Protein AF-0000000075962765 (afdb_homodimer)

Solvent-accessible surface area (backbone atoms only — not comparable to full-atom values): 19422 Å² total; per-residue (Å²): 134,84,79,74,75,75,75,78,79,75,78,77,73,75,70,76,76,82,72,76,72,74,80,73,53,60,46,73,39,35,39,35,38,26,39,39,36,28,55,76,64,77,33,26,33,38,38,38,38,38,37,36,32,38,31,35,68,80,53,72,86,41,41,61,51,29,30,63,41,62,88,51,50,43,71,41,69,91,60,50,42,43,30,46,44,50,85,77,62,63,59,84,67,68,48,46,44,74,65,66,66,75,73,52,93,51,57,64,60,50,74,68,50,74,50,74,42,78,93,78,26,36,36,32,45,30,42,33,92,78,40,59,57,53,55,37,33,35,36,38,35,44,29,34,40,36,42,64,56,73,84,51,49,61,51,66,73,54,32,57,46,81,67,70,67,74,70,73,126,137,83,77,76,76,76,76,79,78,79,77,79,75,75,70,76,75,82,72,76,73,74,80,73,52,58,46,71,40,35,39,36,38,27,38,41,36,28,56,77,66,78,33,27,34,39,36,38,36,38,38,34,32,39,32,36,69,81,52,70,86,41,42,61,50,29,29,64,40,64,88,52,49,44,71,42,69,91,60,50,42,44,29,46,43,51,86,80,63,66,61,82,65,66,49,45,45,73,64,66,66,74,73,51,94,52,57,64,61,52,75,70,48,74,50,74,41,78,91,78,27,36,34,33,45,31,42,34,93,79,39,59,57,52,56,37,32,34,36,38,34,44,30,31,39,35,44,64,56,74,83,51,49,60,51,65,74,54,33,56,46,80,67,68,69,73,72,70,126

pLDDT: mean 77.85, std 24.16, range [20.53, 98.06]

Organism: Ladona fulva (NCBI:txid123851)

Secondary structure (DSSP, 8-state):
------------------------SEEEEEEEEEEEEETTTTTEEEEEEEEEEEE-TT--S--EEEEE--TTEEE-GGG-EEEEE-TTT-------S---TTSS-PPBPPEEEEEEETTTTEEEEEE-TT-SPTT-EEEEEEEEEEE--HHHHHHHHT-EE--------/------------------------SEEEEEEEEEEEEETTTTTEEEEEEEEEEEE-TT--S--EEEEE--TTEEE-GGG-EEEEE-TTT-------S---TTSS-PPBPPEEEEEEETTTTEEEEEE-TT-SPTT-EEEEEEEEEEE--HHHHHHHHT-EE--------

Nearest PDB structures (foldseek):
  6t6r-assembly1_A  TM=8.559E-01  e=9.235E-07  Homo sapiens
  5lg6-assembly2_B  TM=8.325E-01  e=1.290E-06  Sus scrofa
  6u7g-assembly2_B  TM=7.961E-01  e=2.130E-06  Homo sapiens
  4f5c-assembly1_A  TM=8.099E-01  e=2.517E-06  Sus scrofa
  7u0l-assembly1_A  TM=7.999E-01  e=3.516E-06  Canis lupus familiaris

InterPro domains:
  IPR042097 Aminopeptidase N-like , N-terminal domain superfamliy [G3DSA:2.60.40.1730] (15-169)
  IPR042097 Aminopeptidase N-like , N-terminal domain superfamliy [SSF63737] (16-163)
  IPR045357 Aminopeptidase N-like , N-terminal domain [PF17900] (28-168)
  IPR050344 Peptidase M1 family aminopeptidases [PTHR11533] (16-163)

Structure (mmCIF, N/CA/C/O backbone):
data_AF-0000000075962765-model_v1
#
loop_
_entity.id
_entity.type
_entity.pdbx_description
1 polymer 'Aminopeptidase N-like N-terminal domain-containing protein'
#
loop_
_atom_site.group_PDB
_atom_site.id
_atom_site.type_symbol
_atom_site.label_atom_id
_atom_site.label_alt_id
_atom_site.label_comp_id
_atom_site.label_asym_id
_atom_site.label_entity_id
_atom_site.label_seq_id
_atom_site.pdbx_PDB_ins_code
_atom_site.Cartn_x
_atom_site.Cartn_y
_atom_site.Cartn_z
_atom_site.occupancy
_atom_site.B_iso_or_equiv
_atom_site.auth_seq_id
_atom_site.auth_comp_id
_atom_site.auth_asym_id
_atom_site.auth_atom_id
_atom_site.pdbx_PDB_model_num
ATOM 1 N N . ASP A 1 1 ? -7.836 49.562 -57.094 1 21.8 1 ASP A N 1
ATOM 2 C CA . ASP A 1 1 ? -8.633 49.375 -55.875 1 21.8 1 ASP A CA 1
ATOM 3 C C . ASP A 1 1 ? -7.883 48.531 -54.875 1 21.8 1 ASP A C 1
ATOM 5 O O . ASP A 1 1 ? -7.492 47.375 -55.156 1 21.8 1 ASP A O 1
ATOM 9 N N . ALA A 1 2 ? -7.066 49.188 -53.938 1 20.53 2 ALA A N 1
ATOM 10 C CA . ALA A 1 2 ? -6.008 48.875 -53 1 20.53 2 ALA A CA 1
ATOM 11 C C . ALA A 1 2 ? -6.539 48 -51.844 1 20.53 2 ALA A C 1
ATOM 13 O O . ALA A 1 2 ? -7.383 48.438 -51.062 1 20.53 2 ALA A O 1
ATOM 14 N N . ALA A 1 3 ? -6.809 46.656 -52.188 1 24.61 3 ALA A N 1
ATOM 15 C CA . ALA A 1 3 ? -7.293 45.688 -51.25 1 24.61 3 ALA A CA 1
ATOM 16 C C . ALA A 1 3 ? -6.457 45.688 -49.969 1 24.61 3 ALA A C 1
ATOM 18 O O . ALA A 1 3 ? -5.273 45.312 -50 1 24.61 3 ALA A O 1
ATOM 19 N N . ALA A 1 4 ? -6.68 46.688 -49.094 1 24.88 4 ALA A N 1
ATOM 20 C CA . ALA A 1 4 ? -6.023 46.906 -47.812 1 24.88 4 ALA A CA 1
ATOM 21 C C . ALA A 1 4 ? -6.066 45.625 -46.938 1 24.88 4 ALA A C 1
ATOM 23 O O . ALA A 1 4 ? -7.137 45.094 -46.688 1 24.88 4 ALA A O 1
ATOM 24 N N . SER A 1 5 ? -5.074 44.75 -47.062 1 23.62 5 SER A N 1
ATOM 25 C CA . SER A 1 5 ? -4.789 43.562 -46.281 1 23.62 5 SER A CA 1
ATOM 26 C C . SER A 1 5 ? -4.801 43.875 -44.781 1 23.62 5 SER A C 1
ATOM 28 O O . SER A 1 5 ? -3.947 44.594 -44.281 1 23.62 5 SER A O 1
ATOM 30 N N . ALA A 1 6 ? -5.977 44.094 -44.219 1 27.11 6 ALA A N 1
ATOM 31 C CA . ALA A 1 6 ? -6.055 44.344 -42.781 1 27.11 6 ALA A CA 1
ATOM 32 C C . ALA A 1 6 ? -5.309 43.281 -42 1 27.11 6 ALA A C 1
ATOM 34 O O . ALA A 1 6 ? -5.555 42.094 -42.188 1 27.11 6 ALA A O 1
ATOM 35 N N . ASP A 1 7 ? -4.059 43.531 -41.625 1 24.64 7 ASP A N 1
ATOM 36 C CA . ASP A 1 7 ? -3.18 42.812 -40.719 1 24.64 7 ASP A CA 1
ATOM 37 C C . ASP A 1 7 ? -3.883 42.5 -39.406 1 24.64 7 ASP A C 1
ATOM 39 O O . ASP A 1 7 ? -4.336 43.438 -38.719 1 24.64 7 ASP A O 1
ATOM 43 N N . TYR A 1 8 ? -4.777 41.5 -39.312 1 24.16 8 TYR A N 1
ATOM 44 C CA . TYR A 1 8 ? -5.363 41.031 -38.031 1 24.16 8 TYR A CA 1
ATOM 45 C C . TYR A 1 8 ? -4.305 40.938 -36.969 1 24.16 8 TYR A C 1
ATOM 47 O O . TYR A 1 8 ? -3.324 40.188 -37.125 1 24.16 8 TYR A O 1
ATOM 55 N N . ASP A 1 9 ? -3.943 42.031 -36.281 1 26.14 9 ASP A N 1
ATOM 56 C CA . ASP A 1 9 ? -3.15 42.062 -35.062 1 26.14 9 ASP A CA 1
ATOM 57 C C . ASP A 1 9 ? -3.672 41.031 -34.031 1 26.14 9 ASP A C 1
ATOM 59 O O . ASP A 1 9 ? -4.809 41.125 -33.562 1 26.14 9 ASP A O 1
ATOM 63 N N . GLY A 1 10 ? -3.484 39.719 -34.25 1 27.39 10 GLY A N 1
ATOM 64 C CA . GLY A 1 10 ? -3.775 38.625 -33.344 1 27.39 10 GLY A CA 1
ATOM 65 C C . GLY A 1 10 ? -3.432 38.938 -31.906 1 27.39 10 GLY A C 1
ATOM 66 O O . GLY A 1 10 ? -2.271 39.188 -31.578 1 27.39 10 GLY A O 1
ATOM 67 N N . SER A 1 11 ? -4.301 39.531 -31.094 1 26.89 11 SER A N 1
ATOM 68 C CA . SER A 1 11 ? -4.281 39.812 -29.656 1 26.89 11 SER A CA 1
ATOM 69 C C . SER A 1 11 ? -3.748 38.625 -28.8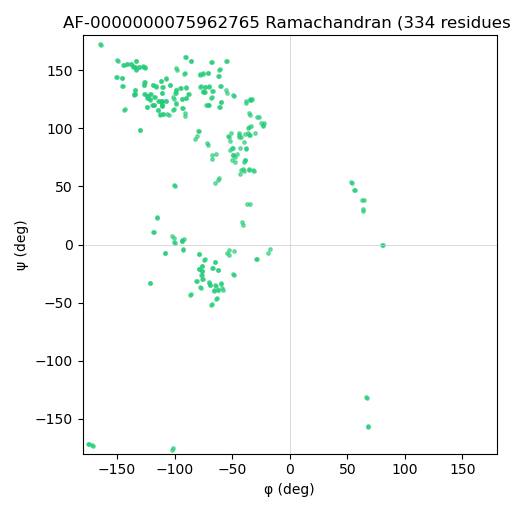75 1 26.89 11 SER A C 1
ATOM 71 O O . SER A 1 11 ? -4.25 37.5 -29.016 1 26.89 11 SER A O 1
ATOM 73 N N . SER A 1 12 ? -2.451 38.531 -28.578 1 31.14 12 SER A N 1
ATOM 74 C CA . SER A 1 12 ? -1.713 37.656 -27.656 1 31.14 12 SER A CA 1
ATOM 75 C C . SER A 1 12 ? -2.43 37.531 -26.328 1 31.14 12 SER A C 1
ATOM 77 O O . SER A 1 12 ? -2.48 38.5 -25.547 1 31.14 12 SER A O 1
ATOM 79 N N . GLY A 1 13 ? -3.617 37.062 -26.172 1 33.12 13 GLY A N 1
ATOM 80 C CA . GLY A 1 13 ? -4.273 36.812 -24.891 1 33.12 13 GLY A CA 1
ATOM 81 C C . GLY A 1 13 ? -3.332 36.312 -23.828 1 33.12 13 GLY A C 1
ATOM 82 O O . GLY A 1 13 ? -2.602 35.344 -24.062 1 33.12 13 GLY A O 1
ATOM 83 N N . ALA A 1 14 ? -2.797 37.188 -22.953 1 32.91 14 ALA A N 1
ATOM 84 C CA . ALA A 1 14 ? -2.021 36.938 -21.75 1 32.91 14 ALA A CA 1
ATOM 85 C C . ALA A 1 14 ? -2.508 35.688 -21.016 1 32.91 14 ALA A C 1
ATOM 87 O O . ALA A 1 14 ? -3.715 35.5 -20.875 1 32.91 14 ALA A O 1
ATOM 88 N N . SER A 1 15 ? -1.853 34.594 -21.172 1 37 15 SER A N 1
ATOM 89 C CA . SER A 1 15 ? -2.023 33.375 -20.391 1 37 15 SER A CA 1
ATOM 90 C C . SER A 1 15 ? -2.348 33.719 -18.938 1 37 15 SER A C 1
ATOM 92 O O . SER A 1 15 ? -1.82 34.656 -18.375 1 37 15 SER A O 1
ATOM 94 N N . PRO A 1 16 ? -3.51 33.469 -18.312 1 39.84 16 PRO A N 1
ATOM 95 C CA . PRO A 1 16 ? -3.787 33.812 -16.922 1 39.84 16 PRO A CA 1
ATOM 96 C C . PRO A 1 16 ? -2.547 33.688 -16.031 1 39.84 16 PRO A C 1
ATOM 98 O O . PRO A 1 16 ? -1.63 32.938 -16.328 1 39.84 16 PRO A O 1
ATOM 101 N N . PRO A 1 17 ? -2.098 34.719 -15.266 1 36.5 17 PRO A N 1
ATOM 102 C CA . PRO A 1 17 ? -0.932 34.688 -14.383 1 36.5 17 PRO A CA 1
ATOM 103 C C . PRO A 1 17 ? -0.785 33.344 -13.672 1 36.5 17 PRO A C 1
ATOM 105 O O . PRO A 1 17 ? -1.774 32.625 -13.477 1 36.5 17 PRO A O 1
ATOM 108 N N . ALA A 1 18 ? 0.257 32.531 -13.727 1 40.06 18 ALA A N 1
ATOM 109 C CA . ALA A 1 18 ? 0.668 31.375 -12.945 1 40.06 18 ALA A CA 1
ATOM 110 C C . ALA A 1 18 ? 0.194 31.484 -11.5 1 40.06 18 ALA A C 1
ATOM 112 O O . ALA A 1 18 ? 0.626 32.375 -10.766 1 40.06 18 ALA A O 1
ATOM 113 N N . GLY A 1 19 ? -1.062 31.516 -11.125 1 40.53 19 GLY A N 1
ATOM 114 C CA . GLY A 1 19 ? -1.623 31.609 -9.789 1 40.53 19 GLY A CA 1
ATOM 115 C C . GLY A 1 19 ? -0.67 31.125 -8.711 1 40.53 19 GLY A C 1
ATOM 116 O O . GLY A 1 19 ? 0.044 30.141 -8.906 1 40.53 19 GLY A O 1
ATOM 117 N N . ARG A 1 20 ? 0.001 31.953 -7.945 1 41.72 20 ARG A N 1
ATOM 118 C CA . ARG A 1 20 ? 0.905 31.734 -6.816 1 41.72 20 ARG A CA 1
ATOM 119 C C . ARG A 1 20 ? 0.398 30.625 -5.914 1 41.72 20 ARG A C 1
ATOM 121 O O . ARG A 1 20 ? -0.689 30.719 -5.344 1 41.72 20 ARG A O 1
ATOM 128 N N . ARG A 1 21 ? 0.387 29.438 -6.191 1 49.28 21 ARG A N 1
ATOM 129 C CA . ARG A 1 21 ? 0.088 28.391 -5.223 1 49.28 21 ARG A CA 1
ATOM 130 C C . ARG A 1 21 ? 0.621 28.75 -3.84 1 49.28 21 ARG A C 1
ATOM 132 O O . ARG A 1 21 ? 1.75 29.219 -3.711 1 49.28 21 ARG A O 1
ATOM 139 N N . LEU A 1 22 ? -0.198 29.359 -2.947 1 52.34 22 LEU A N 1
ATOM 140 C CA . LEU A 1 22 ? 0.173 29.594 -1.556 1 52.34 22 LEU A CA 1
ATOM 141 C C . LEU A 1 22 ? 1.063 28.469 -1.034 1 52.34 22 LEU A C 1
ATOM 143 O O . LEU A 1 22 ? 0.863 27.312 -1.376 1 52.34 22 LEU A O 1
ATOM 147 N N . PRO A 1 23 ? 2.227 28.828 -0.538 1 61.41 23 PRO A N 1
ATOM 148 C CA . PRO A 1 23 ? 3.125 27.797 0.009 1 61.41 23 PRO A CA 1
ATOM 149 C C . PRO A 1 23 ? 2.428 26.859 0.99 1 61.41 23 PRO A C 1
ATOM 151 O O . PRO A 1 23 ? 1.569 27.297 1.763 1 61.41 23 PRO A O 1
ATOM 154 N N . GLN A 1 24 ? 2.49 25.656 0.877 1 80.62 24 GLN A N 1
ATOM 155 C CA . GLN A 1 24 ? 1.978 24.641 1.794 1 80.62 24 GLN A CA 1
ATOM 156 C C . GLN A 1 24 ? 2.646 24.75 3.162 1 80.62 24 GLN A C 1
ATOM 158 O O . GLN A 1 24 ? 3.869 24.891 3.252 1 80.62 24 GLN A O 1
ATOM 163 N N . TRP A 1 25 ? 1.901 25.016 4.246 1 90.75 25 TRP A N 1
ATOM 164 C CA . TRP A 1 25 ? 2.455 25.172 5.59 1 90.75 25 TRP A CA 1
ATOM 165 C C . TRP A 1 25 ? 2.816 23.812 6.184 1 90.75 25 TRP A C 1
ATOM 167 O O . TRP A 1 25 ? 3.533 23.75 7.184 1 90.75 25 TRP A O 1
ATOM 177 N N . ILE A 1 26 ? 2.277 22.781 5.656 1 93.75 26 ILE A N 1
ATOM 178 C CA . ILE A 1 26 ? 2.584 21.422 6.07 1 93.75 26 ILE A CA 1
ATOM 179 C C . ILE A 1 26 ? 3.129 20.625 4.883 1 93.75 26 ILE A C 1
ATOM 181 O O . ILE A 1 26 ? 2.562 20.672 3.787 1 93.75 26 ILE A O 1
ATOM 185 N N . THR A 1 27 ? 4.281 19.953 5.078 1 91.88 27 THR A N 1
ATOM 186 C CA . THR A 1 27 ? 4.965 19.266 3.986 1 91.88 27 THR A CA 1
ATOM 187 C C . THR A 1 27 ? 5.176 17.797 4.32 1 91.88 27 THR A C 1
ATOM 189 O O . THR A 1 27 ? 5.879 17.453 5.277 1 91.88 27 THR A O 1
ATOM 192 N N . PRO A 1 28 ? 4.609 16.906 3.547 1 93.5 28 PRO A N 1
ATOM 193 C CA . PRO A 1 28 ? 4.891 15.484 3.75 1 93.5 28 PRO A CA 1
ATOM 194 C C . PRO A 1 28 ? 6.266 15.07 3.229 1 93.5 28 PRO A C 1
ATOM 196 O O . PRO A 1 28 ? 6.719 15.586 2.205 1 93.5 28 PRO A O 1
ATOM 199 N N . HIS A 1 29 ? 6.895 14.102 3.906 1 92 29 HIS A N 1
ATOM 200 C CA . HIS A 1 29 ? 8.219 13.617 3.523 1 92 29 HIS A CA 1
ATOM 201 C C . HIS A 1 29 ? 8.195 12.125 3.221 1 92 29 HIS A C 1
ATOM 203 O O . HIS A 1 29 ? 8.984 11.641 2.402 1 92 29 HIS A O 1
ATOM 209 N N . ARG A 1 30 ? 7.355 11.484 3.932 1 91.81 30 ARG A N 1
ATOM 210 C CA . ARG A 1 30 ? 7.359 10.023 3.865 1 91.81 30 ARG A CA 1
ATOM 211 C C . ARG A 1 30 ? 5.969 9.461 4.137 1 91.81 30 ARG A C 1
ATOM 213 O O . ARG A 1 30 ? 5.25 9.961 5.008 1 91.81 30 ARG A O 1
ATOM 220 N N . TYR A 1 31 ? 5.66 8.398 3.453 1 93 31 TYR A N 1
ATOM 221 C CA . TYR A 1 31 ? 4.438 7.637 3.658 1 93 31 TYR A CA 1
ATOM 222 C C . TYR A 1 31 ? 4.746 6.164 3.904 1 93 31 TYR A C 1
ATOM 224 O O . TYR A 1 31 ? 5.5 5.547 3.146 1 93 31 TYR A O 1
ATOM 232 N N . ARG A 1 32 ? 4.195 5.656 4.914 1 91.12 32 ARG A N 1
ATOM 233 C CA . ARG A 1 32 ? 4.164 4.211 5.133 1 91.12 32 ARG A CA 1
ATOM 234 C C . ARG A 1 32 ? 2.738 3.676 5.059 1 91.12 32 ARG A C 1
ATOM 236 O O . ARG A 1 32 ? 1.857 4.145 5.781 1 91.12 32 ARG A O 1
ATOM 243 N N . VAL A 1 33 ? 2.562 2.748 4.191 1 92.94 33 VAL A N 1
ATOM 244 C CA . VAL A 1 33 ? 1.215 2.223 4 1 92.94 33 VAL A CA 1
ATOM 245 C C . VAL A 1 33 ? 1.215 0.711 4.223 1 92.94 33 VAL A C 1
ATOM 247 O O . VAL A 1 33 ? 2.035 -0.007 3.645 1 92.94 33 VAL A O 1
ATOM 250 N N . CYS A 1 34 ? 0.371 0.336 5.059 1 91.31 34 CYS A N 1
ATOM 251 C CA . CYS A 1 34 ? 0.058 -1.075 5.25 1 91.31 34 CYS A CA 1
ATOM 252 C C . CYS A 1 34 ? -1.359 -1.388 4.785 1 91.31 34 CYS A C 1
ATOM 254 O O . CYS A 1 34 ? -2.324 -0.821 5.301 1 91.31 34 CYS A O 1
ATOM 256 N N . LEU A 1 35 ? -1.44 -2.303 3.893 1 92.94 35 LEU A N 1
ATOM 257 C CA . LEU A 1 35 ? -2.73 -2.566 3.266 1 92.94 35 LEU A CA 1
ATOM 258 C C . LEU A 1 35 ? -3 -4.066 3.184 1 92.94 35 LEU A C 1
ATOM 260 O O . LEU A 1 35 ? -2.119 -4.836 2.797 1 92.94 35 LEU A O 1
ATOM 264 N N . LEU A 1 36 ? -4.141 -4.434 3.635 1 92.25 36 LEU A N 1
ATOM 265 C CA . LEU A 1 36 ? -4.641 -5.797 3.471 1 92.25 36 LEU A CA 1
ATOM 266 C C . LEU A 1 36 ? -5.871 -5.82 2.572 1 92.25 36 LEU A C 1
ATOM 268 O O . LEU A 1 36 ? -6.898 -5.219 2.904 1 92.25 36 LEU A O 1
ATOM 272 N N . THR A 1 37 ? -5.738 -6.465 1.429 1 93.62 37 THR A N 1
ATOM 273 C CA . THR A 1 37 ? -6.816 -6.531 0.448 1 93.62 37 THR A CA 1
ATOM 274 C C . THR A 1 37 ? -7.379 -7.949 0.364 1 93.62 37 THR A C 1
ATOM 276 O O . THR A 1 37 ? -6.625 -8.922 0.263 1 93.62 37 THR A O 1
ATOM 279 N N . TYR A 1 38 ? -8.68 -8.008 0.341 1 92.56 38 TYR A N 1
ATOM 280 C CA . TYR A 1 38 ? -9.383 -9.281 0.234 1 92.56 38 TYR A CA 1
ATOM 281 C C . TYR A 1 38 ? -10.102 -9.398 -1.102 1 92.56 38 TYR A C 1
ATOM 283 O O . TYR A 1 38 ? -11.117 -8.734 -1.325 1 92.56 38 TYR A O 1
ATOM 291 N N . ILE A 1 39 ? -9.547 -10.305 -1.847 1 91.88 39 ILE A N 1
ATOM 292 C CA . ILE A 1 39 ? -10.172 -10.5 -3.152 1 91.88 39 ILE A CA 1
ATOM 293 C C . ILE A 1 39 ? -11.461 -11.305 -2.994 1 91.88 39 ILE A C 1
ATOM 295 O O . ILE A 1 39 ? -12.469 -11 -3.629 1 91.88 39 ILE A O 1
ATOM 299 N N . GLU A 1 40 ? -11.461 -12.227 -2.145 1 85.06 40 GLU A N 1
ATOM 300 C CA . GLU A 1 40 ? -12.578 -13.141 -1.965 1 85.06 40 GLU A CA 1
ATOM 301 C C . GLU A 1 40 ? -13.695 -12.492 -1.157 1 85.06 40 GLU A C 1
ATOM 303 O O . GLU A 1 40 ? -14.836 -12.977 -1.158 1 85.06 40 GLU A O 1
ATOM 308 N N . LYS A 1 41 ? -13.414 -11.477 -0.403 1 87.62 41 LYS A N 1
ATOM 309 C CA . LYS A 1 41 ? -14.414 -10.781 0.406 1 87.62 41 LYS A CA 1
ATOM 310 C C . LYS A 1 41 ? -14.875 -9.492 -0.276 1 87.62 41 LYS A C 1
ATOM 312 O O . LYS A 1 41 ? -14.867 -8.422 0.333 1 87.62 41 LYS A O 1
ATOM 317 N N . ASN A 1 42 ? -15.266 -9.617 -1.56 1 89.81 42 ASN A N 1
ATOM 318 C CA . ASN A 1 42 ? -15.844 -8.531 -2.346 1 89.81 42 ASN A CA 1
ATOM 319 C C . ASN A 1 42 ? -14.852 -7.387 -2.539 1 89.81 42 ASN A C 1
ATOM 321 O O . ASN A 1 42 ? -15.227 -6.215 -2.441 1 89.81 42 ASN A O 1
ATOM 325 N N . PHE A 1 43 ? -13.633 -7.695 -2.572 1 93.38 43 PHE A N 1
ATOM 326 C CA . PHE A 1 43 ? -12.578 -6.746 -2.916 1 93.38 43 PHE A CA 1
ATOM 327 C C . PHE A 1 43 ? -12.523 -5.609 -1.9 1 93.38 43 PHE A C 1
ATOM 329 O O . PHE A 1 43 ? -12.391 -4.441 -2.273 1 93.38 43 PHE A O 1
ATOM 336 N N . THR A 1 44 ? -12.742 -5.969 -0.646 1 95.81 44 THR A N 1
ATOM 337 C CA . THR A 1 44 ? -12.57 -4.984 0.42 1 95.81 44 THR A CA 1
ATOM 338 C C . THR A 1 44 ? -11.117 -4.922 0.87 1 95.81 44 THR A C 1
ATOM 340 O O . THR A 1 44 ? -10.328 -5.828 0.585 1 95.81 44 THR A O 1
ATOM 343 N N . PHE A 1 45 ? -10.742 -3.814 1.474 1 94.62 45 PHE A N 1
ATOM 344 C CA . PHE A 1 45 ? -9.398 -3.678 2.023 1 94.62 45 PHE A CA 1
ATOM 345 C C . PHE A 1 45 ? -9.43 -2.918 3.346 1 94.62 45 PHE A C 1
ATOM 347 O O . PHE A 1 45 ? -10.422 -2.262 3.666 1 94.62 45 PHE A O 1
ATOM 354 N N . GLU A 1 46 ? -8.484 -3.125 4.148 1 93.81 46 GLU A N 1
ATOM 355 C CA . GLU A 1 46 ? -8.195 -2.367 5.359 1 93.81 46 GLU A CA 1
ATOM 356 C C . GLU A 1 46 ? -6.699 -2.078 5.484 1 93.81 46 GLU A C 1
ATOM 358 O O . GLU A 1 46 ? -5.875 -2.805 4.934 1 93.81 46 GLU A O 1
ATOM 363 N N . GLY A 1 47 ? -6.43 -1.014 6.176 1 93.5 47 GLY A N 1
ATOM 364 C CA . GLY A 1 47 ? -5.023 -0.667 6.312 1 93.5 47 GLY A CA 1
ATOM 365 C C . GLY A 1 47 ? -4.789 0.518 7.227 1 93.5 47 GLY A C 1
ATOM 366 O O . GLY A 1 47 ? -5.66 0.877 8.023 1 93.5 47 GLY A O 1
ATOM 367 N N . ARG A 1 48 ? -3.561 0.935 7.203 1 92.94 48 ARG A N 1
ATOM 368 C CA . ARG A 1 48 ? -3.1 2.096 7.961 1 92.94 48 ARG A CA 1
ATOM 369 C C . ARG A 1 48 ? -2.01 2.846 7.203 1 92.94 48 ARG A C 1
ATOM 371 O O . ARG A 1 48 ? -1.139 2.23 6.586 1 92.94 48 ARG A O 1
ATOM 378 N N . VAL A 1 49 ? -2.176 4.164 7.23 1 93.44 49 VAL A N 1
ATOM 379 C CA . VAL A 1 49 ? -1.105 4.965 6.645 1 93.44 49 VAL A CA 1
ATOM 380 C C . VAL A 1 49 ? -0.456 5.828 7.727 1 93.44 49 VAL A C 1
ATOM 382 O O . VAL A 1 49 ? -1.146 6.379 8.586 1 93.44 49 VAL A O 1
ATOM 385 N N . TYR A 1 50 ? 0.837 5.898 7.73 1 91.94 50 TYR A N 1
ATOM 386 C CA . TYR A 1 50 ? 1.655 6.812 8.523 1 91.94 50 TYR A CA 1
ATOM 387 C C . TYR A 1 50 ? 2.273 7.891 7.637 1 91.94 50 TYR A C 1
ATOM 389 O O . TYR A 1 50 ? 2.939 7.586 6.648 1 91.94 50 TYR A O 1
ATOM 397 N N . ILE A 1 51 ? 2.018 9.07 7.953 1 92.94 51 ILE A N 1
ATOM 398 C CA . ILE A 1 51 ? 2.543 10.172 7.152 1 92.94 51 ILE A CA 1
ATOM 399 C C . ILE A 1 51 ? 3.445 11.047 8.016 1 92.94 51 ILE A C 1
ATOM 401 O O . ILE A 1 51 ? 2.996 11.625 9.016 1 92.94 51 ILE A O 1
ATOM 405 N N . ASP A 1 52 ? 4.68 11.164 7.645 1 91.88 52 ASP A N 1
ATOM 406 C CA . ASP A 1 52 ? 5.598 12.07 8.312 1 91.88 52 ASP A CA 1
ATOM 407 C C . ASP A 1 52 ? 5.578 13.453 7.66 1 91.88 52 ASP A C 1
ATOM 409 O O . ASP A 1 52 ? 5.805 13.578 6.453 1 91.88 52 ASP A O 1
ATOM 413 N N . VAL A 1 53 ? 5.34 14.453 8.5 1 93.38 53 VAL A N 1
ATOM 414 C CA . VAL A 1 53 ? 5.207 15.797 7.941 1 93.38 53 VAL A CA 1
ATOM 415 C C . VAL A 1 53 ? 6.039 16.781 8.766 1 93.38 53 VAL A C 1
ATOM 417 O O . VAL A 1 53 ? 6.355 16.516 9.93 1 93.38 53 VAL A O 1
ATOM 420 N N . THR A 1 54 ? 6.367 17.859 8.141 1 93.12 54 THR A N 1
ATOM 421 C CA . THR A 1 54 ? 6.969 19.016 8.812 1 93.12 54 THR A CA 1
ATOM 422 C C . THR A 1 54 ? 6.07 20.25 8.68 1 93.12 54 THR A C 1
ATOM 424 O O . THR A 1 54 ? 5.512 20.5 7.609 1 93.12 54 THR A O 1
ATOM 427 N N . VAL A 1 55 ? 5.969 20.938 9.781 1 94.44 55 VAL A N 1
ATOM 428 C CA . VAL A 1 55 ? 5.215 22.188 9.805 1 94.44 55 VAL A CA 1
ATOM 429 C C . VAL A 1 55 ? 6.164 23.359 9.609 1 94.44 55 VAL A C 1
ATOM 431 O O . VAL A 1 55 ? 7.238 23.406 10.211 1 94.44 55 VAL A O 1
ATOM 434 N N . SER A 1 56 ? 5.727 24.25 8.75 1 93.69 56 SER A N 1
ATOM 435 C CA . SER A 1 56 ? 6.535 25.438 8.5 1 93.69 56 SER A CA 1
ATOM 436 C C . SER A 1 56 ? 6.719 26.266 9.773 1 93.69 56 SER A C 1
ATOM 438 O O . SER A 1 56 ? 5.824 26.312 10.625 1 93.69 56 SER A O 1
ATOM 440 N N . SER A 1 57 ? 7.848 26.969 9.875 1 93.38 57 SER A N 1
ATOM 441 C CA . SER A 1 57 ? 8.164 27.75 11.062 1 93.38 57 SER A CA 1
ATOM 442 C C . SER A 1 57 ? 7.32 29.016 11.141 1 93.38 57 SER A C 1
ATOM 444 O O . SER A 1 57 ? 7.23 29.641 12.203 1 93.38 57 SER A O 1
ATOM 446 N N . ASP A 1 58 ? 6.676 29.312 10.039 1 89.88 58 ASP A N 1
ATOM 447 C CA . ASP A 1 58 ? 5.953 30.578 10.008 1 89.88 58 ASP A CA 1
ATOM 448 C C . ASP A 1 58 ? 4.457 30.375 10.203 1 89.88 58 ASP A C 1
ATOM 450 O O . ASP A 1 58 ? 3.67 31.312 10.133 1 89.88 58 ASP A O 1
ATOM 454 N N . VAL A 1 59 ? 4.133 29.156 10.508 1 87 59 VAL A N 1
ATOM 455 C CA . VAL A 1 59 ? 2.711 28.859 10.68 1 87 59 VAL A CA 1
ATOM 456 C C . VAL A 1 59 ? 2.246 29.359 12.047 1 87 59 VAL A C 1
ATOM 458 O O . VAL A 1 59 ? 2.969 29.234 13.039 1 87 59 VAL A O 1
ATOM 461 N N . LYS A 1 60 ? 1.015 30.047 12.008 1 87.12 60 LYS A N 1
ATOM 462 C CA . LYS A 1 60 ? 0.395 30.438 13.266 1 87.12 60 LYS A CA 1
ATOM 463 C C . LYS A 1 60 ? -1.037 29.922 13.367 1 87.12 60 LYS A C 1
ATOM 465 O O . LYS A 1 60 ? -1.774 29.938 12.375 1 87.12 60 LYS A O 1
ATOM 470 N N . ASP A 1 61 ? -1.391 29.469 14.57 1 88.25 61 ASP A N 1
ATOM 471 C CA . ASP A 1 61 ? -2.768 29.156 14.938 1 88.25 61 ASP A CA 1
ATOM 472 C C . ASP A 1 61 ? -3.395 28.172 13.938 1 88.25 61 ASP A C 1
ATOM 474 O O . ASP A 1 61 ? -4.465 28.453 13.391 1 88.25 61 ASP A O 1
ATOM 478 N N . ARG A 1 62 ? -2.764 27.094 13.711 1 91.94 62 ARG A N 1
ATOM 479 C CA . ARG A 1 62 ? -3.318 26.047 12.852 1 91.94 62 ARG A CA 1
ATOM 480 C C . ARG A 1 62 ? -3.914 24.922 13.68 1 91.94 62 ARG A C 1
ATOM 482 O O . ARG A 1 62 ? -3.201 24.25 14.422 1 91.94 62 ARG A O 1
ATOM 489 N N . PHE A 1 63 ? -5.273 24.766 13.5 1 94.56 63 PHE A N 1
ATOM 490 C CA . PHE A 1 63 ? -5.98 23.812 14.344 1 94.56 63 PHE A CA 1
ATOM 491 C C . PHE A 1 63 ? -6.617 22.719 13.492 1 94.56 63 PHE A C 1
ATOM 493 O O . PHE A 1 63 ? -7.465 21.969 13.984 1 94.56 63 PHE A O 1
ATOM 500 N N . SER A 1 64 ? -6.277 22.656 12.258 1 95.56 64 SER A N 1
ATOM 501 C CA . SER A 1 64 ? -6.836 21.609 11.406 1 95.56 64 SER A CA 1
ATOM 502 C C . SER A 1 64 ? -5.82 21.141 10.367 1 95.56 64 SER A C 1
ATOM 504 O O . SER A 1 64 ? -4.988 21.922 9.906 1 95.56 64 SER A O 1
ATOM 506 N N . ILE A 1 65 ? -5.867 19.922 10.117 1 96.19 65 ILE A N 1
ATOM 507 C CA . ILE A 1 65 ? -5.082 19.312 9.047 1 96.19 65 ILE A CA 1
ATOM 508 C C . ILE A 1 65 ? -6.016 18.688 8.008 1 96.19 65 ILE A C 1
ATOM 510 O O . ILE A 1 65 ? -6.836 17.828 8.344 1 96.19 65 ILE A O 1
ATOM 514 N N . ALA A 1 66 ? -5.91 19.156 6.777 1 95.81 66 ALA A N 1
ATOM 515 C CA . ALA A 1 66 ? -6.758 18.672 5.695 1 95.81 66 ALA A CA 1
ATOM 516 C C . ALA A 1 66 ? -5.949 17.859 4.68 1 95.81 66 ALA A C 1
ATOM 518 O O . ALA A 1 66 ? -4.883 18.312 4.238 1 95.81 66 ALA A O 1
ATOM 519 N N . LEU A 1 67 ? -6.457 16.688 4.352 1 95.75 67 LEU A N 1
ATOM 520 C CA . LEU A 1 67 ? -5.758 15.852 3.385 1 95.75 67 LEU A CA 1
ATOM 521 C C . LEU A 1 67 ? -6.742 15.219 2.406 1 95.75 67 LEU A C 1
ATOM 523 O O . LEU A 1 67 ? -7.902 14.984 2.748 1 95.75 67 LEU A O 1
ATOM 527 N N . HIS A 1 68 ? -6.242 14.883 1.233 1 94.19 68 HIS A N 1
ATOM 528 C CA . HIS A 1 68 ? -7.031 14.18 0.232 1 94.19 68 HIS A CA 1
ATOM 529 C C . HIS A 1 68 ? -7.312 12.742 0.663 1 94.19 68 HIS A C 1
ATOM 531 O O . HIS A 1 68 ? -6.426 12.062 1.185 1 94.19 68 HIS A O 1
ATOM 537 N N . SER A 1 69 ? -8.461 12.312 0.498 1 95.06 69 SER A N 1
ATOM 538 C CA . SER A 1 69 ? -8.906 10.945 0.765 1 95.06 69 SER A CA 1
ATOM 539 C C . SER A 1 69 ? -9.938 10.492 -0.263 1 95.06 69 SER A C 1
ATOM 541 O O . SER A 1 69 ? -11.039 11.055 -0.339 1 95.06 69 SER A O 1
ATOM 543 N N . GLY A 1 70 ? -9.523 9.484 -1.007 1 93.38 70 GLY A N 1
ATOM 544 C CA . GLY A 1 70 ? -10.43 8.992 -2.031 1 93.38 70 GLY A CA 1
ATOM 545 C C . GLY A 1 70 ? -11.797 8.609 -1.486 1 93.38 70 GLY A C 1
ATOM 546 O O . GLY A 1 70 ? -11.922 8.227 -0.321 1 93.38 70 GLY A O 1
ATOM 547 N N . ASP A 1 71 ? -12.758 8.594 -2.357 1 93.38 71 ASP A N 1
ATOM 548 C CA . ASP A 1 71 ? -14.133 8.344 -1.953 1 93.38 71 ASP A CA 1
ATOM 549 C C . ASP A 1 71 ? -14.383 6.852 -1.735 1 93.38 71 ASP A C 1
ATOM 551 O O . ASP A 1 71 ? -15.43 6.457 -1.223 1 93.38 71 ASP A O 1
ATOM 555 N N . ASN A 1 72 ? -13.484 6.043 -2.07 1 94.88 72 ASN A N 1
ATOM 556 C CA . ASN A 1 72 ? -13.664 4.602 -1.92 1 94.88 72 ASN A CA 1
ATOM 557 C C . ASN A 1 72 ? -13.102 4.102 -0.594 1 94.88 72 ASN A C 1
ATOM 559 O O . ASN A 1 72 ? -13 2.895 -0.374 1 94.88 72 ASN A O 1
ATOM 563 N N . LEU A 1 73 ? -12.602 5.02 0.237 1 96.31 73 LEU A N 1
ATOM 564 C CA . LEU A 1 73 ? -12.102 4.598 1.54 1 96.31 73 LEU A CA 1
ATOM 565 C C . LEU A 1 73 ? -12.68 5.469 2.652 1 96.31 73 LEU A C 1
ATOM 567 O O . LEU A 1 73 ? -13.117 6.594 2.4 1 96.31 73 LEU A O 1
ATOM 571 N N . ASN A 1 74 ? -12.781 4.898 3.822 1 97.5 74 ASN A N 1
ATOM 572 C CA . ASN A 1 74 ? -13.203 5.574 5.043 1 97.5 74 ASN A CA 1
ATOM 573 C C . ASN A 1 74 ? -12.133 5.496 6.129 1 97.5 74 ASN A C 1
ATOM 575 O O . ASN A 1 74 ? -11.672 4.406 6.477 1 97.5 74 ASN A O 1
ATOM 579 N N . VAL A 1 75 ? -11.773 6.641 6.586 1 98.06 75 VAL A N 1
ATOM 580 C CA . VAL A 1 75 ? -10.844 6.688 7.711 1 98.06 75 VAL A CA 1
ATOM 581 C C . VAL A 1 75 ? -11.562 6.285 8.992 1 98.06 75 VAL A C 1
ATOM 583 O O . VAL A 1 75 ? -12.688 6.73 9.25 1 98.06 75 VAL A O 1
ATOM 586 N N . THR A 1 76 ? -10.953 5.379 9.734 1 97.75 76 THR A N 1
ATOM 587 C CA . THR A 1 76 ? -11.477 5.031 11.047 1 97.75 76 THR A CA 1
ATOM 588 C C . THR A 1 76 ? -11.07 6.078 12.086 1 97.75 76 THR A C 1
ATOM 590 O O . THR A 1 76 ? -10 5.984 12.688 1 97.75 76 THR A O 1
ATOM 593 N N . GLU A 1 77 ? -11.906 6.977 12.367 1 97.81 77 GLU A N 1
ATOM 594 C CA . GLU A 1 77 ? -11.617 8.195 13.117 1 97.81 77 GLU A CA 1
ATOM 595 C C . GLU A 1 77 ? -11.055 7.871 14.5 1 97.81 77 GLU A C 1
ATOM 597 O O . GLU A 1 77 ? -10.164 8.562 14.992 1 97.81 77 GLU A O 1
ATOM 602 N N . ALA A 1 78 ? -11.617 6.805 15.125 1 96.31 78 ALA A N 1
ATOM 603 C CA . ALA A 1 78 ? -11.227 6.453 16.484 1 96.31 78 ALA A CA 1
ATOM 604 C C . ALA A 1 78 ? -9.742 6.082 16.562 1 96.31 78 ALA A C 1
ATOM 606 O O . ALA A 1 78 ? -9.133 6.137 17.625 1 96.31 78 ALA A O 1
ATOM 607 N N . GLY A 1 79 ? -9.148 5.695 15.445 1 95.19 79 GLY A N 1
ATOM 608 C CA . GLY A 1 79 ? -7.766 5.254 15.43 1 95.19 79 GLY A CA 1
ATOM 609 C C . GLY A 1 79 ? -6.805 6.324 14.953 1 95.19 79 GLY A C 1
ATOM 610 O O . GLY A 1 79 ? -5.59 6.105 14.914 1 95.19 79 GLY A O 1
ATOM 611 N N . VAL A 1 80 ? -7.254 7.52 14.648 1 96.5 80 VAL A N 1
ATOM 612 C CA . VAL A 1 80 ? -6.406 8.586 14.117 1 96.5 80 VAL A CA 1
ATOM 613 C C . VAL A 1 80 ? -5.551 9.172 15.234 1 96.5 80 VAL A C 1
ATOM 615 O O . VAL A 1 80 ? -6.055 9.477 16.312 1 96.5 80 VAL A O 1
ATOM 618 N N . VAL A 1 81 ? -4.27 9.305 14.977 1 94.06 81 VAL A N 1
ATOM 619 C CA . VAL A 1 81 ? -3.328 9.875 15.93 1 94.06 81 VAL A CA 1
ATOM 620 C C . VAL A 1 81 ? -2.424 10.883 15.227 1 94.06 81 VAL A C 1
ATOM 622 O O . VAL A 1 81 ? -1.958 10.633 14.109 1 94.06 81 VAL A O 1
ATOM 625 N N . VAL A 1 82 ? -2.26 11.984 15.773 1 94.81 82 VAL A N 1
ATOM 626 C CA . VAL A 1 82 ? -1.252 12.961 15.375 1 94.81 82 VAL A CA 1
ATOM 627 C C . VAL A 1 82 ? -0.172 13.055 16.453 1 94.81 82 VAL A C 1
ATOM 629 O O . VAL A 1 82 ? -0.399 13.633 17.516 1 94.81 82 VAL A O 1
ATOM 632 N N . ARG A 1 83 ? 0.988 12.625 16.109 1 92.56 83 ARG A N 1
ATOM 633 C CA . ARG A 1 83 ? 2.057 12.523 17.094 1 92.56 83 ARG A CA 1
ATOM 634 C C . ARG A 1 83 ? 3.229 13.43 16.734 1 92.56 83 ARG A C 1
ATOM 636 O O . ARG A 1 83 ? 3.721 13.391 15.602 1 92.56 83 ARG A O 1
ATOM 643 N N . LYS A 1 84 ? 3.588 14.219 17.672 1 91.88 84 LYS A N 1
ATOM 644 C CA . LYS A 1 84 ? 4.816 14.984 17.484 1 91.88 84 LYS A CA 1
ATOM 645 C C . LYS A 1 84 ? 6.039 14.07 17.469 1 91.88 84 LYS A C 1
ATOM 647 O O . LYS A 1 84 ? 6.164 13.188 18.328 1 91.88 84 LYS A O 1
ATOM 652 N N . THR A 1 85 ? 6.785 14.188 16.5 1 88.31 85 THR A N 1
ATOM 653 C CA . THR A 1 85 ? 7.949 13.32 16.344 1 88.31 85 THR A CA 1
ATOM 654 C C . THR A 1 85 ? 9.219 14.141 16.156 1 88.31 85 THR A C 1
ATOM 656 O O . THR A 1 85 ? 9.148 15.344 15.867 1 88.31 85 THR A O 1
ATOM 659 N N . SER A 1 86 ? 10.289 13.477 16.609 1 80 86 SER A N 1
ATOM 660 C CA . SER A 1 86 ? 11.578 14.055 16.25 1 80 86 SER A CA 1
ATOM 661 C C . SER A 1 86 ? 12.102 13.492 14.938 1 80 86 SER A C 1
ATOM 663 O O . SER A 1 86 ? 11.727 12.391 14.531 1 80 86 SER A O 1
ATOM 665 N N . PRO A 1 87 ? 12.797 14.312 14.25 1 69.69 87 PRO A N 1
ATOM 666 C CA . PRO A 1 87 ? 13.344 13.836 12.977 1 69.69 87 PRO A CA 1
ATOM 667 C C . PRO A 1 87 ? 14.055 12.492 13.102 1 69.69 87 PRO A C 1
ATOM 669 O O . PRO A 1 87 ? 14.039 11.688 12.164 1 69.69 87 PRO A O 1
ATOM 672 N N . GLU A 1 88 ? 14.562 12.18 14.312 1 65.88 88 GLU A N 1
ATOM 673 C CA . GLU A 1 88 ? 15.32 10.953 14.523 1 65.88 88 GLU A CA 1
ATOM 674 C C . GLU A 1 88 ? 14.391 9.758 14.719 1 65.88 88 GLU A C 1
ATOM 676 O O . GLU A 1 88 ? 14.797 8.609 14.516 1 65.88 88 GLU A O 1
ATOM 681 N N . ASP A 1 89 ? 13.297 10.031 15.266 1 61.34 89 ASP A N 1
ATOM 682 C CA . ASP A 1 89 ? 12.352 8.969 15.617 1 61.34 89 ASP A CA 1
ATOM 683 C C . ASP A 1 89 ? 11.617 8.461 14.375 1 61.34 89 ASP A C 1
ATOM 685 O O . ASP A 1 89 ? 10.922 7.449 14.43 1 61.34 89 ASP A O 1
ATOM 689 N N . GLN A 1 90 ? 11.602 9.219 13.531 1 57.12 90 GLN A N 1
ATOM 690 C CA . GLN A 1 90 ? 10.922 8.789 12.312 1 57.12 90 GLN A CA 1
ATOM 691 C C . GLN A 1 90 ? 11.609 7.566 11.703 1 57.12 90 GLN A C 1
ATOM 693 O O . GLN A 1 90 ? 12.719 7.668 11.18 1 57.12 90 GLN A O 1
ATOM 698 N N . ASP A 1 91 ? 11.664 6.488 12.648 1 52.94 91 ASP A N 1
ATOM 699 C CA . ASP A 1 91 ? 12.32 5.234 12.297 1 52.94 91 ASP A CA 1
ATOM 700 C C . ASP A 1 91 ? 11.742 4.648 11.016 1 52.94 91 ASP A C 1
ATOM 702 O O . ASP A 1 91 ? 10.562 4.836 10.719 1 52.94 91 ASP A O 1
ATOM 706 N N . ASP A 1 92 ? 12.656 4.305 10.141 1 49.72 92 ASP A N 1
ATOM 707 C CA . ASP A 1 92 ? 12.508 3.705 8.812 1 49.72 92 ASP A CA 1
ATOM 708 C C . ASP A 1 92 ? 11.648 2.443 8.875 1 49.72 92 ASP A C 1
ATOM 710 O O . ASP A 1 92 ? 11.648 1.645 7.934 1 49.72 92 ASP A O 1
ATOM 714 N N . VAL A 1 93 ? 11.344 2.006 10.164 1 45.88 93 VAL A N 1
ATOM 715 C CA . VAL A 1 93 ? 11.008 0.587 10.117 1 45.88 93 VAL A CA 1
ATOM 716 C C . VAL A 1 93 ? 9.656 0.405 9.422 1 45.88 93 VAL A C 1
ATOM 718 O O . VAL A 1 93 ? 8.695 1.111 9.734 1 45.88 93 VAL A O 1
ATOM 721 N N . TYR A 1 94 ? 9.727 -0.334 8.352 1 50.28 94 TYR A N 1
ATOM 722 C CA . TYR A 1 94 ? 8.633 -0.974 7.633 1 50.28 94 TYR A CA 1
ATOM 723 C C . TYR A 1 94 ? 7.613 -1.567 8.602 1 50.28 94 TYR A C 1
ATOM 725 O O . TYR A 1 94 ? 6.953 -2.559 8.289 1 50.28 94 TYR A O 1
ATOM 733 N N . SER A 1 95 ? 7.629 -1.167 9.836 1 55.78 95 SER A N 1
ATOM 734 C CA . SER A 1 95 ? 6.73 -1.949 10.68 1 55.78 95 SER A CA 1
ATOM 735 C C . SER A 1 95 ? 5.293 -1.453 10.57 1 55.78 95 SER A C 1
ATOM 737 O O . SER A 1 95 ? 5.016 -0.274 10.797 1 55.78 95 SER A O 1
ATOM 739 N N . CYS A 1 96 ? 4.625 -2.047 9.641 1 59.12 96 CYS A N 1
ATOM 740 C CA . CYS A 1 96 ? 3.186 -1.805 9.664 1 59.12 96 CYS A CA 1
ATOM 741 C C . CYS A 1 96 ? 2.617 -2.006 11.062 1 59.12 96 CYS A C 1
ATOM 743 O O . CYS A 1 96 ? 1.418 -1.826 11.281 1 59.12 96 CYS A O 1
ATOM 745 N N . GLU A 1 97 ? 3.611 -2.5 11.945 1 52.38 97 GLU A N 1
ATOM 746 C CA . GLU A 1 97 ? 3.107 -2.682 13.297 1 52.38 97 GLU A CA 1
ATOM 747 C C . GLU A 1 97 ? 2.863 -1.338 13.984 1 52.38 97 GLU A C 1
ATOM 749 O O . GLU A 1 97 ? 3.588 -0.371 13.734 1 52.38 97 GLU A O 1
ATOM 754 N N . ALA A 1 98 ? 1.684 -1.196 14.32 1 47.66 98 ALA A N 1
ATOM 755 C CA . ALA A 1 98 ? 1.355 -0.051 15.172 1 47.66 98 ALA A CA 1
ATOM 756 C C . ALA A 1 98 ? 2.482 0.245 16.156 1 47.66 98 ALA A C 1
ATOM 758 O O . ALA A 1 98 ? 2.852 -0.61 16.953 1 47.66 98 ALA A O 1
ATOM 759 N N . THR A 1 99 ? 3.635 0.636 15.641 1 47.03 99 THR A N 1
ATOM 760 C CA . THR A 1 99 ? 4.523 0.993 16.734 1 47.03 99 THR A CA 1
ATOM 761 C C . THR A 1 99 ? 3.723 1.475 17.953 1 47.03 99 THR A C 1
ATOM 763 O O . THR A 1 99 ? 2.773 2.246 17.797 1 47.03 99 THR A O 1
ATOM 766 N N . ASP A 1 100 ? 3.756 0.657 18.906 1 44.72 100 ASP A N 1
ATOM 767 C CA . ASP A 1 100 ? 3.227 1.12 20.188 1 44.72 100 ASP A CA 1
ATOM 768 C C . ASP A 1 100 ? 3.635 2.566 20.469 1 44.72 100 ASP A C 1
ATOM 770 O O . ASP A 1 100 ? 4.805 2.848 20.734 1 44.72 100 ASP A O 1
ATOM 774 N N . THR A 1 101 ? 3.164 3.424 19.688 1 47.19 101 THR A N 1
ATOM 775 C CA . THR A 1 101 ? 3.299 4.844 20 1 47.19 101 THR A CA 1
ATOM 776 C C . THR A 1 101 ? 3.342 5.074 21.5 1 47.19 101 THR A C 1
ATOM 778 O O . THR A 1 101 ? 3.455 6.211 21.953 1 47.19 101 THR A O 1
ATOM 781 N N . SER A 1 102 ? 2.992 4 22.266 1 45.97 102 SER A N 1
ATOM 782 C CA . SER A 1 102 ? 2.973 4.238 23.703 1 45.97 102 SER A CA 1
ATOM 783 C C . SER A 1 102 ? 4.383 4.453 24.25 1 45.97 102 SER A C 1
ATOM 785 O O . SER A 1 102 ? 4.551 4.895 25.391 1 45.97 102 SER A O 1
ATOM 787 N N . LYS A 1 103 ? 5.242 3.713 23.609 1 45.19 103 LYS A N 1
ATOM 788 C CA . LYS A 1 103 ? 6.484 3.73 24.375 1 45.19 103 LYS A CA 1
ATOM 789 C C . LYS A 1 103 ? 7.164 5.094 24.297 1 45.19 103 LYS A C 1
ATOM 791 O O . LYS A 1 103 ? 8.086 5.383 25.062 1 45.19 103 LYS A O 1
ATOM 796 N N . ASN A 1 104 ? 7.023 5.77 23.156 1 51 104 ASN A N 1
ATOM 797 C CA . ASN A 1 104 ? 7.828 6.984 23.156 1 51 104 ASN A CA 1
ATOM 798 C C . ASN A 1 104 ? 7.035 8.18 23.688 1 51 104 ASN A C 1
ATOM 800 O O . ASN A 1 104 ? 5.84 8.305 23.422 1 51 104 ASN A O 1
ATOM 804 N N . HIS A 1 105 ? 7.391 8.648 24.812 1 57.62 105 HIS A N 1
ATOM 805 C CA . HIS A 1 105 ? 6.977 9.883 25.469 1 57.62 105 HIS A CA 1
ATOM 806 C C . HIS A 1 105 ? 6.738 10.992 24.453 1 57.62 105 HIS A C 1
ATOM 808 O O . HIS A 1 105 ? 7.211 12.117 24.625 1 57.62 105 HIS A O 1
ATOM 814 N N . THR A 1 106 ? 6.23 10.602 23.281 1 69.56 106 THR A N 1
ATOM 815 C CA . THR A 1 106 ? 6.027 11.672 22.312 1 69.56 106 THR A CA 1
ATOM 816 C C . THR A 1 106 ? 4.629 12.266 22.453 1 69.56 106 THR A C 1
ATOM 818 O O . THR A 1 106 ? 3.691 11.578 22.859 1 69.56 106 THR A O 1
ATOM 821 N N . GLU A 1 107 ? 4.539 13.578 22.438 1 85.25 107 GLU A N 1
ATOM 822 C CA . GLU A 1 107 ? 3.311 14.359 22.562 1 85.25 107 GLU A CA 1
ATOM 823 C C . GLU A 1 107 ? 2.322 14.023 21.453 1 85.25 107 GLU A C 1
ATOM 825 O O . GLU A 1 107 ? 2.693 13.992 20.281 1 85.25 107 GLU A O 1
ATOM 830 N N . VAL A 1 108 ? 1.139 13.594 21.891 1 91.94 108 VAL A N 1
ATOM 831 C CA . VAL A 1 108 ? 0.038 13.367 20.969 1 91.94 108 VAL A CA 1
ATOM 832 C C . VAL A 1 108 ? -0.93 14.547 21.016 1 91.94 108 VAL A C 1
ATOM 834 O O . VAL A 1 108 ? -1.36 14.961 22.094 1 91.94 108 VAL A O 1
ATOM 837 N N . LEU A 1 109 ? -1.189 15.117 19.844 1 95.06 109 LEU A N 1
ATOM 838 C CA . LEU A 1 109 ? -2.131 16.234 19.797 1 95.06 109 LEU A CA 1
ATOM 839 C C . LEU A 1 109 ? -3.562 15.742 19.984 1 95.06 109 LEU A C 1
ATOM 841 O O . LEU A 1 109 ? -3.947 14.703 19.438 1 95.06 109 LEU A O 1
ATOM 845 N N . PRO A 1 110 ? -4.301 16.453 20.812 1 96.25 110 PRO A N 1
ATOM 846 C CA . PRO A 1 110 ? -5.711 16.078 20.953 1 96.25 110 PRO A CA 1
ATOM 847 C C . PRO A 1 110 ? -6.516 16.312 19.688 1 96.25 110 PRO A C 1
ATOM 849 O O . PRO A 1 110 ? -6.406 17.375 19.062 1 96.25 110 PRO A O 1
ATOM 852 N N . VAL A 1 111 ? -7.277 15.352 19.281 1 97.25 111 VAL A N 1
ATOM 853 C CA . VAL A 1 111 ? -8.188 15.477 18.141 1 97.25 111 VAL A CA 1
ATOM 854 C C . VAL A 1 111 ? -9.602 15.766 18.641 1 97.25 111 VAL A C 1
ATOM 856 O O . VAL A 1 111 ? -10.172 14.977 19.406 1 97.25 111 VAL A O 1
ATOM 859 N N . ARG A 1 112 ? -10.18 16.891 18.219 1 97.62 112 ARG A N 1
ATOM 860 C CA . ARG A 1 112 ? -11.508 17.312 18.656 1 97.62 112 ARG A CA 1
ATOM 861 C C . ARG A 1 112 ? -12.602 16.688 17.797 1 97.62 112 ARG A C 1
ATOM 863 O O . ARG A 1 112 ? -13.672 16.344 18.312 1 97.62 112 ARG A O 1
ATOM 870 N N . SER A 1 113 ? -12.414 16.656 16.531 1 98 113 SER A N 1
ATOM 871 C CA . SER A 1 113 ? -13.414 16.125 15.609 1 98 113 SER A CA 1
ATOM 872 C C . SER A 1 113 ? -12.812 15.859 14.234 1 98 113 SER A C 1
ATOM 874 O O . SER A 1 113 ? -11.625 16.109 14.016 1 98 113 SER A O 1
ATOM 876 N N . HIS A 1 114 ? -13.633 15.234 13.43 1 97.94 114 HIS A N 1
ATOM 877 C CA . HIS A 1 114 ? -13.289 14.953 12.039 1 97.94 114 HIS A CA 1
ATOM 878 C C . HIS A 1 114 ? -14.375 15.445 11.094 1 97.94 114 HIS A C 1
ATOM 880 O O . HIS A 1 114 ? -15.539 15.547 11.477 1 97.94 114 HIS A O 1
ATOM 886 N N . SER A 1 115 ? -14.016 15.766 9.875 1 97.25 115 SER A N 1
ATOM 887 C CA . SER A 1 115 ? -14.984 16.047 8.828 1 97.25 115 SER A CA 1
ATOM 888 C C . SER A 1 115 ? -14.5 15.539 7.473 1 97.25 115 SER A C 1
ATOM 890 O O . SER A 1 115 ? -13.305 15.305 7.289 1 97.25 115 SER A O 1
ATOM 892 N N . TYR A 1 116 ? -15.445 15.266 6.609 1 96.06 116 TYR A N 1
ATOM 893 C CA . TYR A 1 116 ? -15.172 14.836 5.242 1 96.06 116 TYR A CA 1
ATOM 894 C C . TYR A 1 116 ? -16.062 15.57 4.254 1 96.06 116 TYR A C 1
ATOM 896 O O . TYR A 1 116 ? -17.281 15.656 4.449 1 96.06 116 TYR A O 1
ATOM 904 N N . GLU A 1 117 ? -15.453 16.156 3.234 1 95.56 117 GLU A N 1
ATOM 905 C CA . GLU A 1 117 ? -16.172 16.812 2.156 1 95.56 117 GLU A CA 1
ATOM 906 C C . GLU A 1 117 ? -16.172 15.969 0.886 1 95.56 117 GLU A C 1
ATOM 908 O O . GLU A 1 117 ? -15.156 15.891 0.188 1 95.56 117 GLU A O 1
ATOM 913 N N . ASN A 1 118 ? -17.281 15.445 0.482 1 94.88 118 ASN A N 1
ATOM 914 C CA . ASN A 1 118 ? -17.391 14.5 -0.62 1 94.88 118 ASN A CA 1
ATOM 915 C C . ASN A 1 118 ? -17.016 15.141 -1.953 1 94.88 118 ASN A C 1
ATOM 917 O O . ASN A 1 118 ? -16.297 14.539 -2.76 1 94.88 118 ASN A O 1
ATOM 921 N N . ALA A 1 119 ? -17.422 16.375 -2.146 1 94.69 119 ALA A N 1
ATOM 922 C CA . ALA A 1 119 ? -17.234 17.047 -3.434 1 94.69 119 ALA A CA 1
ATOM 923 C C . ALA A 1 119 ? -15.758 17.234 -3.748 1 94.69 119 ALA A C 1
ATOM 925 O O . ALA A 1 119 ? -15.344 17.125 -4.902 1 94.69 119 ALA A O 1
ATOM 926 N N . THR A 1 120 ? -14.945 17.484 -2.756 1 92.69 120 THR A N 1
ATOM 927 C CA . THR A 1 120 ? -13.531 17.766 -2.973 1 92.69 120 THR A CA 1
ATOM 928 C C . THR A 1 120 ? -12.664 16.594 -2.512 1 92.69 120 THR A C 1
ATOM 930 O O . THR A 1 120 ? -11.453 16.594 -2.742 1 92.69 120 THR A O 1
ATOM 933 N N . GLU A 1 121 ? -13.266 15.547 -1.844 1 95.06 121 GLU A N 1
ATOM 934 C CA . GLU A 1 121 ? -12.562 14.391 -1.299 1 95.06 121 GLU A CA 1
ATOM 935 C C . GLU A 1 121 ? -11.477 14.82 -0.321 1 95.06 121 GLU A C 1
ATOM 937 O O . GLU A 1 121 ? -10.336 14.352 -0.409 1 95.06 121 GLU A O 1
ATOM 942 N N . ILE A 1 122 ? -11.906 15.727 0.555 1 95.25 122 ILE A N 1
ATOM 943 C CA . ILE A 1 122 ? -10.984 16.234 1.561 1 95.25 122 ILE A CA 1
ATOM 944 C C . ILE A 1 122 ? -11.398 15.734 2.943 1 95.25 122 ILE A C 1
ATOM 946 O O . ILE A 1 122 ? -12.555 15.906 3.348 1 95.25 122 ILE A O 1
ATOM 950 N N . TYR A 1 123 ? -10.531 15.078 3.621 1 97 123 TYR A N 1
ATOM 951 C CA . TYR A 1 123 ? -10.68 14.672 5.016 1 97 123 TYR A CA 1
ATOM 952 C C . TYR A 1 123 ? -9.938 15.625 5.941 1 97 123 TYR A C 1
ATOM 954 O O . TYR A 1 123 ? -8.766 15.922 5.73 1 97 123 TYR A O 1
ATOM 962 N N . THR A 1 124 ? -10.586 16.109 6.988 1 97.5 124 THR A N 1
ATOM 963 C CA . THR A 1 124 ? -9.984 17.094 7.871 1 97.5 124 THR A CA 1
ATOM 964 C C . THR A 1 124 ? -9.969 16.609 9.312 1 97.5 124 THR A C 1
ATOM 966 O O . THR A 1 124 ? -10.977 16.125 9.82 1 97.5 124 THR A O 1
ATOM 969 N N . ILE A 1 125 ? -8.859 16.656 9.906 1 97.62 125 ILE A N 1
ATOM 970 C CA . ILE A 1 125 ? -8.68 16.438 11.336 1 97.62 125 ILE A CA 1
ATOM 971 C C . ILE A 1 125 ? -8.719 17.781 12.07 1 97.62 125 ILE A C 1
ATOM 973 O O . ILE A 1 125 ? -7.891 18.656 11.82 1 97.62 125 ILE A O 1
ATOM 977 N N . HIS A 1 126 ? -9.68 17.953 12.93 1 97.31 126 HIS A N 1
ATOM 978 C CA . HIS A 1 126 ? -9.75 19.156 13.758 1 97.31 126 HIS A CA 1
ATOM 979 C C . HIS A 1 126 ? -9.078 18.938 15.109 1 97.31 126 HIS A C 1
ATOM 981 O O . HIS A 1 126 ? -9.445 18.016 15.844 1 97.31 126 HIS A O 1
ATOM 987 N N . LEU A 1 127 ? -8.164 19.797 15.375 1 97.19 127 LEU A N 1
ATOM 988 C CA . LEU A 1 127 ? -7.328 19.609 16.562 1 97.19 127 LEU A CA 1
ATOM 989 C C . LEU A 1 127 ? -7.84 20.469 17.719 1 97.19 127 LEU A C 1
ATOM 991 O O . LEU A 1 127 ? -8.516 21.469 17.5 1 97.19 127 LEU A O 1
ATOM 995 N N . GLY A 1 128 ? -7.562 19.938 18.922 1 95.12 128 GLY A N 1
ATOM 996 C CA . GLY A 1 128 ? -7.777 20.703 20.141 1 95.12 128 GLY A CA 1
ATOM 997 C C . GLY A 1 128 ? -6.496 21.281 20.719 1 95.12 128 GLY A C 1
ATOM 998 O O . GLY A 1 128 ? -5.449 21.25 20.062 1 95.12 128 GLY A O 1
ATOM 999 N N . GLY A 1 129 ? -6.668 21.922 21.859 1 93.06 129 GLY A N 1
ATOM 1000 C CA . GLY A 1 129 ? -5.5 22.469 22.531 1 93.06 129 GLY A CA 1
ATOM 1001 C C . GLY A 1 129 ? -4.852 23.609 21.781 1 93.06 129 GLY A C 1
ATOM 1002 O O . GLY A 1 129 ? -5.531 24.547 21.344 1 93.06 129 GLY A O 1
ATOM 1003 N N . GLU A 1 130 ? -3.428 23.531 21.625 1 91.25 130 GLU A N 1
ATOM 1004 C CA . GLU A 1 130 ? -2.674 24.609 21 1 91.25 130 GLU A CA 1
ATOM 1005 C C . GLU A 1 130 ? -2.51 24.391 19.5 1 91.25 130 GLU A C 1
ATOM 1007 O O . GLU A 1 130 ? -1.905 25.203 18.812 1 91.25 130 GLU A O 1
ATOM 1012 N N . GLY A 1 131 ? -3.133 23.359 19.047 1 93.75 131 GLY A N 1
ATOM 1013 C CA . GLY A 1 131 ? -2.979 23.062 17.641 1 93.75 131 GLY A CA 1
ATOM 1014 C C . GLY A 1 131 ? -1.576 22.609 17.266 1 93.75 131 GLY A C 1
ATOM 1015 O O . GLY A 1 131 ? -0.877 22.016 18.094 1 93.75 131 GLY A O 1
ATOM 1016 N N . VAL A 1 132 ? -1.231 22.797 15.969 1 93.62 132 VAL A N 1
ATOM 1017 C CA . VAL A 1 132 ? 0.099 22.406 15.523 1 93.62 132 VAL A CA 1
ATOM 1018 C C . VAL A 1 132 ? 1.123 23.453 15.953 1 93.62 132 VAL A C 1
ATOM 1020 O O . VAL A 1 132 ? 0.807 24.641 16.031 1 93.62 132 VAL A O 1
ATOM 1023 N N . VAL A 1 133 ? 2.258 23.031 16.234 1 93.44 133 VAL A N 1
ATOM 1024 C CA . VAL A 1 133 ? 3.342 23.922 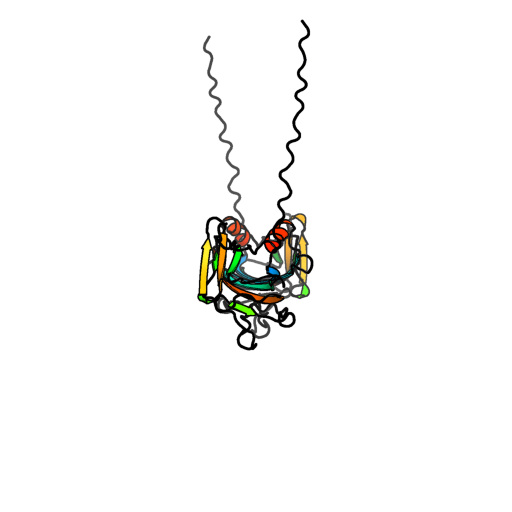16.641 1 93.44 133 VAL A CA 1
ATOM 1025 C C . VAL A 1 133 ? 4.254 24.203 15.453 1 93.44 133 VAL A C 1
ATOM 1027 O O . VAL A 1 133 ? 4.688 23.281 14.766 1 93.44 133 VAL A O 1
ATOM 1030 N N . ALA A 1 134 ? 4.551 25.484 15.297 1 94.56 134 ALA A N 1
ATOM 1031 C CA . ALA A 1 134 ? 5.41 25.906 14.195 1 94.56 134 ALA A CA 1
ATOM 1032 C C . ALA A 1 134 ? 6.777 25.234 14.281 1 94.56 134 ALA A C 1
ATOM 1034 O O . ALA A 1 134 ? 7.355 25.125 15.359 1 94.56 134 ALA A O 1
ATOM 1035 N N . GLY A 1 135 ? 7.258 24.75 13.07 1 94.25 135 GLY A N 1
ATOM 1036 C CA . GLY A 1 135 ? 8.602 24.188 12.969 1 94.25 135 GLY A CA 1
ATOM 1037 C C . GLY A 1 135 ? 8.688 22.75 13.461 1 94.25 135 GLY A C 1
ATOM 1038 O O . GLY A 1 135 ? 9.758 22.141 13.414 1 94.25 135 GLY A O 1
ATOM 1039 N N . SER A 1 136 ? 7.621 22.219 13.906 1 93.38 136 SER A N 1
ATOM 1040 C CA . SER A 1 136 ? 7.629 20.875 14.477 1 93.38 136 SER A CA 1
ATOM 1041 C C . SER A 1 136 ? 7.363 19.828 13.406 1 93.38 136 SER A C 1
ATOM 1043 O O . SER A 1 136 ? 6.91 20.141 12.312 1 93.38 136 SER A O 1
ATOM 1045 N N . ASN A 1 137 ? 7.746 18.594 13.789 1 93.06 137 ASN A N 1
ATOM 1046 C CA . ASN A 1 137 ? 7.457 17.406 12.977 1 93.06 137 ASN A CA 1
ATOM 1047 C C . ASN A 1 137 ? 6.379 16.547 13.617 1 93.06 137 ASN A C 1
ATOM 1049 O O . ASN A 1 137 ? 6.328 16.406 14.844 1 93.06 137 ASN A O 1
ATOM 1053 N N . TYR A 1 138 ? 5.527 15.969 12.742 1 92.38 138 TYR A N 1
ATOM 1054 C CA . TYR A 1 138 ? 4.484 15.07 13.219 1 92.38 138 TYR A CA 1
ATOM 1055 C C . TYR A 1 138 ? 4.414 13.812 12.359 1 92.38 138 TYR A C 1
ATOM 1057 O O . TYR A 1 138 ? 4.816 13.828 11.188 1 92.38 138 TYR A O 1
ATOM 1065 N N . THR A 1 139 ? 3.977 12.758 12.938 1 92.56 139 THR A N 1
ATOM 1066 C CA . THR A 1 139 ? 3.492 11.594 12.203 1 92.56 139 THR A CA 1
ATOM 1067 C C . THR A 1 139 ? 1.983 11.43 12.383 1 92.56 139 THR A C 1
ATOM 1069 O O . THR A 1 139 ? 1.49 11.352 13.508 1 92.56 139 THR A O 1
ATOM 1072 N N . LEU A 1 140 ? 1.267 11.461 11.266 1 94.38 140 LEU A N 1
ATOM 1073 C CA . LEU A 1 140 ? -0.158 11.148 11.258 1 94.38 140 LEU A CA 1
ATOM 1074 C C . LEU A 1 140 ? -0.381 9.648 11.078 1 94.38 140 LEU A C 1
ATOM 1076 O O . LEU A 1 140 ? 0.218 9.031 10.195 1 94.38 140 LEU A O 1
ATOM 1080 N N . VAL A 1 141 ? -1.167 9.078 11.922 1 93.25 141 VAL A N 1
ATOM 1081 C CA . VAL A 1 141 ? -1.579 7.684 11.79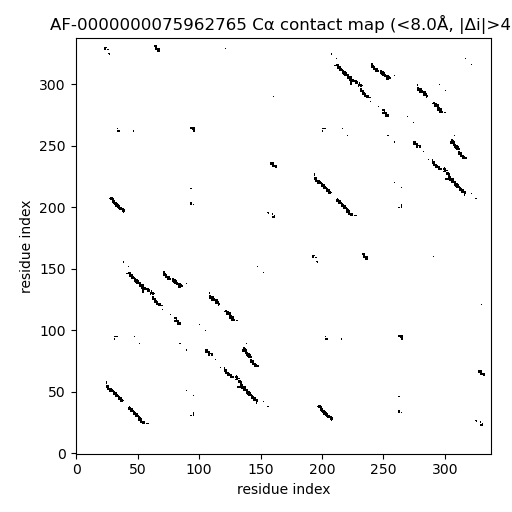7 1 93.25 141 VAL A CA 1
ATOM 1082 C C . VAL A 1 141 ? -3.062 7.613 11.445 1 93.25 141 VAL A C 1
ATOM 1084 O O . VAL A 1 141 ? -3.916 8.047 12.219 1 93.25 141 VAL A O 1
ATOM 1087 N N . LEU A 1 142 ? -3.371 7.023 10.281 1 95.5 142 LEU A N 1
ATOM 1088 C CA . LEU A 1 142 ? -4.75 6.988 9.805 1 95.5 142 LEU A CA 1
ATOM 1089 C C . LEU A 1 142 ? -5.148 5.57 9.406 1 95.5 142 LEU A C 1
ATOM 1091 O O . LEU A 1 142 ? -4.82 5.121 8.305 1 95.5 142 LEU A O 1
ATOM 1095 N N . PRO A 1 143 ? -5.855 4.848 10.32 1 95.31 143 PRO A N 1
ATOM 1096 C CA . PRO A 1 143 ? -6.457 3.59 9.867 1 95.31 143 PRO A CA 1
ATOM 1097 C C . PRO A 1 143 ? -7.633 3.809 8.922 1 95.31 143 PRO A C 1
ATOM 1099 O O . PRO A 1 143 ? -8.336 4.82 9.023 1 95.31 143 PRO A O 1
ATOM 1102 N N . PHE A 1 144 ? -7.812 2.879 7.984 1 96.5 144 PHE A N 1
ATOM 1103 C CA . PHE A 1 144 ? -8.883 3.059 7.012 1 96.5 144 PHE A CA 1
ATOM 1104 C C . PHE A 1 144 ? -9.422 1.713 6.547 1 96.5 144 PHE A C 1
ATOM 1106 O O . PHE A 1 144 ? -8.773 0.682 6.719 1 96.5 144 PHE A O 1
ATOM 1113 N N . VAL A 1 145 ? -10.586 1.722 6.051 1 97.19 145 VAL A N 1
ATOM 1114 C CA . VAL A 1 145 ? -11.258 0.605 5.395 1 97.19 145 VAL A CA 1
ATOM 1115 C C . VAL A 1 145 ? -11.898 1.082 4.094 1 97.19 145 VAL A C 1
ATOM 1117 O O . VAL A 1 145 ? -12.188 2.271 3.936 1 97.19 145 VAL A O 1
ATOM 1120 N N . G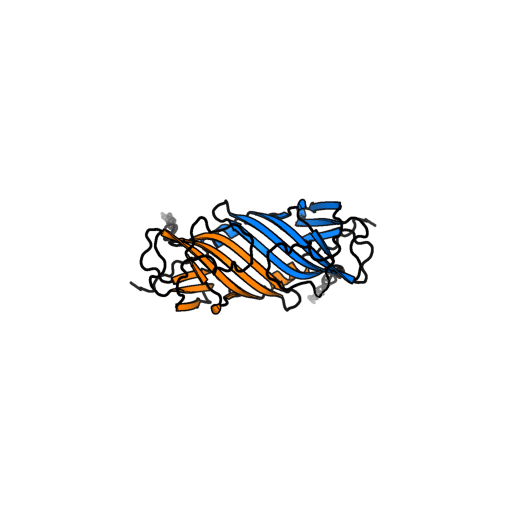LY A 1 146 ? -11.992 0.157 3.143 1 97.12 146 GLY A N 1
ATOM 1121 C CA . GLY A 1 146 ? -12.648 0.542 1.901 1 97.12 146 GLY A CA 1
ATOM 1122 C C . GLY A 1 146 ? -12.891 -0.628 0.967 1 97.12 146 GLY A C 1
ATOM 1123 O O . GLY A 1 146 ? -12.758 -1.787 1.367 1 97.12 146 GLY A O 1
ATOM 1124 N N . ARG A 1 147 ? -13.336 -0.25 -0.202 1 96.25 147 ARG A N 1
ATOM 1125 C CA . ARG A 1 147 ? -13.555 -1.199 -1.288 1 96.25 147 ARG A CA 1
ATOM 1126 C C . ARG A 1 147 ? -12.828 -0.761 -2.555 1 96.25 147 ARG A C 1
ATOM 1128 O O . ARG A 1 147 ? -12.844 0.419 -2.91 1 96.25 147 ARG A O 1
ATOM 1135 N N . LEU A 1 148 ? -12.234 -1.8 -3.148 1 94.75 148 LEU A N 1
ATOM 1136 C CA . LEU A 1 148 ? -11.539 -1.48 -4.391 1 94.75 148 LEU A CA 1
ATOM 1137 C C . LEU A 1 148 ? -12.508 -0.945 -5.438 1 94.75 148 LEU A C 1
ATOM 1139 O O . LEU A 1 148 ? -13.664 -1.372 -5.496 1 94.75 148 LEU A O 1
ATOM 1143 N N . LYS A 1 149 ? -11.977 -0.035 -6.199 1 92.81 149 LYS A N 1
ATOM 1144 C CA . LYS A 1 149 ? -12.758 0.435 -7.344 1 92.81 149 LYS A CA 1
ATOM 1145 C C . LYS A 1 149 ? -12.906 -0.663 -8.391 1 92.81 149 LYS A C 1
ATOM 1147 O O . LYS A 1 149 ? -12.023 -1.508 -8.547 1 92.81 149 LYS A O 1
ATOM 1152 N N . ASP A 1 150 ? -13.875 -0.584 -9.188 1 89.69 150 ASP A N 1
ATOM 1153 C CA . ASP A 1 150 ? -14.258 -1.65 -10.109 1 89.69 150 ASP A CA 1
ATOM 1154 C C . ASP A 1 150 ? -13.148 -1.941 -11.109 1 89.69 150 ASP A C 1
ATOM 1156 O O . ASP A 1 150 ? -12.93 -3.094 -11.492 1 89.69 150 ASP A O 1
ATOM 1160 N N . ASN A 1 151 ? -12.539 -0.891 -11.531 1 88.44 151 ASN A N 1
ATOM 1161 C CA . ASN A 1 151 ? -11.492 -1.066 -12.539 1 88.44 151 ASN A CA 1
ATOM 1162 C C . ASN A 1 151 ? -10.312 -1.865 -11.992 1 88.44 151 ASN A C 1
ATOM 1164 O O . ASN A 1 151 ? -9.492 -2.369 -12.758 1 88.44 151 ASN A O 1
ATOM 1168 N N . LEU A 1 152 ? -10.273 -1.992 -10.625 1 89 152 LEU A N 1
ATOM 1169 C CA . LEU A 1 152 ? -9.141 -2.682 -10.016 1 89 152 LEU A CA 1
ATOM 1170 C C . LEU A 1 152 ? -9.445 -4.164 -9.82 1 89 152 LEU A C 1
ATOM 1172 O O . LEU A 1 152 ? -8.547 -4.961 -9.555 1 89 152 LEU A O 1
ATOM 1176 N N . TYR A 1 153 ? -10.656 -4.555 -10.125 1 86.12 153 TYR A N 1
ATOM 1177 C CA . TYR A 1 153 ? -11.055 -5.945 -9.93 1 86.12 153 TYR A CA 1
ATOM 1178 C C . TYR A 1 153 ? -10.312 -6.863 -10.898 1 86.12 153 TYR A C 1
ATOM 1180 O O . TYR A 1 153 ? -9.695 -7.848 -10.477 1 86.12 153 TYR A O 1
ATOM 1188 N N . GLY A 1 154 ? -10.414 -6.434 -12.156 1 83.69 154 GLY A N 1
ATOM 1189 C CA . GLY A 1 154 ? -9.742 -7.238 -13.164 1 83.69 154 GLY A CA 1
ATOM 1190 C C . GLY A 1 154 ? -8.242 -7.348 -12.938 1 83.69 154 GLY A C 1
ATOM 1191 O O . GLY A 1 154 ? -7.668 -8.43 -13.086 1 83.69 154 GLY A O 1
ATOM 1192 N N . TYR A 1 155 ? -7.648 -6.312 -12.414 1 83.12 155 TYR A N 1
ATOM 1193 C CA . TYR A 1 155 ? -6.211 -6.285 -12.172 1 83.12 155 TYR A CA 1
ATOM 1194 C C . TYR A 1 155 ? -5.809 -7.34 -11.148 1 83.12 155 TYR A C 1
ATOM 1196 O O . TYR A 1 155 ? -4.867 -8.109 -11.375 1 83.12 155 TYR A O 1
ATOM 1204 N N . TYR A 1 156 ? -6.562 -7.391 -10.07 1 86.69 156 TYR A N 1
ATOM 1205 C CA . TYR A 1 156 ? -6.188 -8.312 -9.008 1 86.69 156 TYR A CA 1
ATOM 1206 C C . TYR A 1 156 ? -6.535 -9.75 -9.375 1 86.69 156 TYR A C 1
ATOM 1208 O O . TYR A 1 156 ? -5.785 -10.68 -9.055 1 86.69 156 TYR A O 1
ATOM 1216 N N . LYS A 1 157 ? -7.57 -9.875 -10.164 1 82 157 LYS A N 1
ATOM 1217 C CA . LYS A 1 157 ? -8.016 -11.219 -10.523 1 82 157 LYS A CA 1
ATOM 1218 C C . LYS A 1 157 ? -7.098 -11.836 -11.578 1 82 157 LYS A C 1
ATOM 1220 O O . LYS A 1 157 ? -6.922 -13.055 -11.617 1 82 157 LYS A O 1
ATOM 1225 N N . SER A 1 158 ? -6.484 -10.945 -12.328 1 80.81 158 SER A N 1
ATOM 1226 C CA . SER A 1 158 ? -5.688 -11.453 -13.438 1 80.81 158 SER A CA 1
ATOM 1227 C C . SER A 1 158 ? -4.207 -11.141 -13.25 1 80.81 158 SER A C 1
ATOM 1229 O O . SER A 1 158 ? -3.459 -11.031 -14.219 1 80.81 158 SER A O 1
ATOM 1231 N N . SER A 1 159 ? -3.863 -10.945 -12.023 1 86.44 159 SER A N 1
ATOM 1232 C CA . SER A 1 159 ? -2.475 -10.57 -11.766 1 86.44 159 SER A CA 1
ATOM 1233 C C . SER A 1 159 ? -1.529 -11.727 -12.086 1 86.44 159 SER A C 1
ATOM 1235 O O . SER A 1 159 ? -0.338 -11.516 -12.32 1 86.44 159 SER A O 1
ATOM 1237 N N . PHE A 1 160 ? -2.084 -12.969 -12.117 1 90.81 160 PHE A N 1
ATOM 1238 C CA . PHE A 1 160 ? -1.266 -14.141 -12.406 1 90.81 160 PHE A CA 1
ATOM 1239 C C . PHE A 1 160 ? -1.492 -14.625 -13.836 1 90.81 160 PHE A C 1
ATOM 1241 O O . PHE A 1 160 ? -2.617 -14.578 -14.344 1 90.81 160 PHE A O 1
ATOM 1248 N N . LYS A 1 161 ? -0.393 -14.953 -14.453 1 82.5 161 LYS A N 1
ATOM 1249 C CA . LYS A 1 161 ? -0.47 -15.414 -15.836 1 82.5 161 LYS A CA 1
ATOM 1250 C C . LYS A 1 161 ? -0.103 -16.891 -15.953 1 82.5 161 LYS A C 1
ATOM 1252 O O . LYS A 1 161 ? 0.726 -17.391 -15.188 1 82.5 161 LYS A O 1
ATOM 1257 N N . ASP A 1 162 ? -0.841 -17.562 -16.812 1 74.25 162 ASP A N 1
ATOM 1258 C CA . ASP A 1 162 ? -0.536 -18.969 -17.078 1 74.25 162 ASP A CA 1
ATOM 1259 C C . ASP A 1 162 ? 0.754 -19.109 -17.875 1 74.25 162 ASP A C 1
ATOM 1261 O O . ASP A 1 162 ? 0.986 -18.359 -18.828 1 74.25 162 ASP A O 1
ATOM 1265 N N . SER A 1 163 ? 1.878 -19.141 -17.234 1 56.12 163 SER A N 1
ATOM 1266 C CA . SER A 1 163 ? 3.104 -19.328 -18 1 56.12 163 SER A CA 1
ATOM 1267 C C . SER A 1 163 ? 2.898 -20.312 -19.141 1 56.12 163 SER A C 1
ATOM 1269 O O . SER A 1 163 ? 2.402 -21.422 -18.922 1 56.12 163 SER A O 1
ATOM 1271 N N . VAL A 1 164 ? 2.391 -19.906 -20.266 1 48.81 164 VAL A N 1
ATOM 1272 C CA . VAL A 1 164 ? 2.426 -20.859 -21.359 1 48.81 164 VAL A CA 1
ATOM 1273 C C . VAL A 1 164 ? 3.797 -21.531 -21.406 1 48.81 164 VAL A C 1
ATOM 1275 O O . VAL A 1 164 ? 4.824 -20.859 -21.516 1 48.81 164 VAL A O 1
ATOM 1278 N N . THR A 1 165 ? 3.928 -22.656 -20.75 1 42 165 THR A N 1
ATOM 1279 C CA . THR A 1 165 ? 5.039 -23.484 -21.203 1 42 165 THR A CA 1
ATOM 1280 C C . THR A 1 165 ? 5.238 -23.328 -22.703 1 42 165 THR A C 1
ATOM 1282 O O . THR A 1 165 ? 4.266 -23.281 -23.469 1 42 165 THR A O 1
ATOM 1285 N N . GLY A 1 166 ? 6.156 -22.609 -23.094 1 37.53 166 GLY A N 1
ATOM 1286 C CA . GLY A 1 166 ? 6.715 -22.672 -24.438 1 37.53 166 GLY A CA 1
ATOM 1287 C C . GLY A 1 166 ? 6.391 -23.969 -25.156 1 37.53 166 GLY A C 1
ATOM 1288 O O . GLY A 1 166 ? 7.043 -24.312 -26.141 1 37.53 166 GLY A O 1
ATOM 1289 N N . GLU A 1 167 ? 5.789 -24.984 -24.562 1 35.69 167 GLU A N 1
ATOM 1290 C CA . GLU A 1 167 ? 5.809 -26.047 -25.578 1 35.69 167 GLU A CA 1
ATOM 1291 C C . GLU A 1 167 ? 4.906 -25.688 -26.75 1 35.69 167 GLU A C 1
ATOM 1293 O O . GLU A 1 167 ? 3.719 -25.406 -26.578 1 35.69 167 GLU A O 1
ATOM 1298 N N . LYS A 1 168 ? 5.465 -24.734 -27.656 1 35.72 168 LYS A N 1
ATOM 1299 C CA . LYS A 1 168 ? 5.023 -24.828 -29.047 1 35.7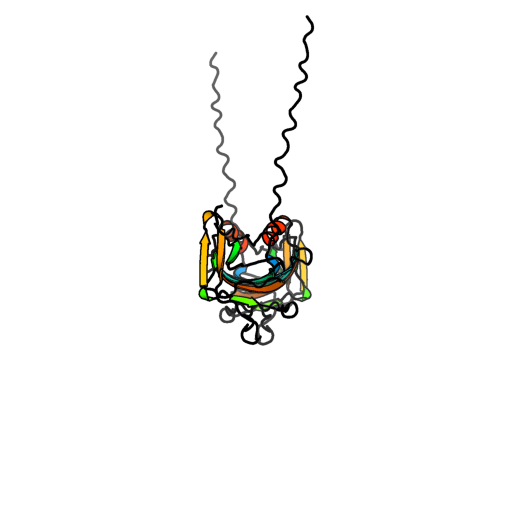2 168 LYS A CA 1
ATOM 1300 C C . LYS A 1 168 ? 4.508 -26.234 -29.359 1 35.72 168 LYS A C 1
ATOM 1302 O O . LYS A 1 168 ? 5.23 -27.219 -29.203 1 35.72 168 LYS A O 1
ATOM 1307 N N . ARG A 1 169 ? 3.18 -26.344 -29.391 1 30.39 169 ARG A N 1
ATOM 1308 C CA . ARG A 1 169 ? 2.826 -27.422 -30.328 1 30.39 169 ARG A CA 1
ATOM 1309 C C . ARG A 1 169 ? 3.289 -27.078 -31.734 1 30.39 169 ARG A C 1
ATOM 1311 O O . ARG A 1 169 ? 3.299 -25.906 -32.125 1 30.39 169 ARG A O 1
ATOM 1318 N N . ASP B 1 1 ? -35.562 0.464 -68.312 1 22.09 1 ASP B N 1
ATOM 1319 C CA . ASP B 1 1 ? -34.219 0.176 -67.938 1 22.09 1 ASP B CA 1
ATOM 1320 C C . ASP B 1 1 ? -34.125 -0.002 -66.375 1 22.09 1 ASP B C 1
ATOM 1322 O O . ASP B 1 1 ? -34.438 0.921 -65.625 1 22.09 1 ASP B O 1
ATOM 1326 N N . ALA B 1 2 ? -34.469 -1.285 -65.875 1 22.92 2 ALA B N 1
ATOM 1327 C CA . ALA B 1 2 ? -34.812 -1.972 -64.625 1 22.92 2 ALA B CA 1
ATOM 1328 C C . ALA B 1 2 ? -33.656 -1.976 -63.656 1 22.92 2 ALA B C 1
ATOM 1330 O O . ALA B 1 2 ? -32.719 -2.787 -63.781 1 22.92 2 ALA B O 1
ATOM 1331 N N . ALA B 1 3 ? -33.094 -0.771 -63.375 1 25.36 3 ALA B N 1
ATOM 1332 C CA . ALA B 1 3 ? -31.891 -0.774 -62.531 1 25.36 3 ALA B CA 1
ATOM 1333 C C . ALA B 1 3 ? -32.125 -1.54 -61.219 1 25.36 3 ALA B C 1
ATOM 1335 O O . ALA B 1 3 ? -33.031 -1.208 -60.469 1 25.36 3 ALA B O 1
ATOM 1336 N N . ALA B 1 4 ? -31.766 -2.836 -61.25 1 27.2 4 ALA B N 1
ATOM 1337 C CA . ALA B 1 4 ? -31.766 -3.844 -60.188 1 27.2 4 ALA B CA 1
ATOM 1338 C C . ALA B 1 4 ? -31.062 -3.326 -58.938 1 27.2 4 ALA B C 1
ATOM 1340 O O . ALA B 1 4 ? -29.891 -2.943 -58.969 1 27.2 4 ALA B O 1
ATOM 1341 N N . SER B 1 5 ? -31.734 -2.586 -58.094 1 24.41 5 SER B N 1
ATOM 1342 C CA . SER B 1 5 ? -31.234 -2.082 -56.812 1 24.41 5 SER B CA 1
ATOM 1343 C C . SER B 1 5 ? -30.656 -3.207 -55.969 1 24.41 5 SER B C 1
ATOM 1345 O O . SER B 1 5 ? -31.391 -4.117 -55.562 1 24.41 5 SER B O 1
ATOM 1347 N N . ALA B 1 6 ? -29.391 -3.631 -56.219 1 26.64 6 ALA B N 1
ATOM 1348 C CA . ALA B 1 6 ? -28.688 -4.668 -55.469 1 26.64 6 ALA B CA 1
ATOM 1349 C C . ALA B 1 6 ? -28.703 -4.383 -54 1 26.64 6 ALA B C 1
ATOM 1351 O O . ALA B 1 6 ? -28.297 -3.301 -53.562 1 26.64 6 ALA B O 1
ATOM 1352 N N . ASP B 1 7 ? -29.672 -4.887 -53.25 1 25.38 7 ASP B N 1
ATOM 1353 C CA . ASP B 1 7 ? -29.828 -4.902 -51.781 1 25.38 7 ASP B CA 1
ATOM 1354 C C . ASP B 1 7 ? -28.562 -5.402 -51.094 1 25.38 7 ASP B C 1
ATOM 1356 O O . ASP B 1 7 ? -28.094 -6.512 -51.375 1 25.38 7 ASP B O 1
ATOM 1360 N N . TYR B 1 8 ? -27.5 -4.562 -50.844 1 24.45 8 TYR B N 1
ATOM 1361 C CA . TYR B 1 8 ? -26.312 -4.895 -50.062 1 24.45 8 TYR B CA 1
ATOM 1362 C C . TYR B 1 8 ? -26.672 -5.586 -48.781 1 24.45 8 TYR B C 1
ATOM 1364 O O . TYR B 1 8 ? -27.344 -5.004 -47.906 1 24.45 8 TYR B O 1
ATOM 1372 N N . ASP B 1 9 ? -27 -6.891 -48.781 1 26.36 9 ASP B N 1
ATOM 1373 C CA . ASP B 1 9 ? -27.156 -7.723 -47.594 1 26.36 9 ASP B CA 1
ATOM 1374 C C . ASP B 1 9 ? -25.969 -7.547 -46.625 1 26.36 9 ASP B C 1
ATOM 1376 O O . ASP B 1 9 ? -24.828 -7.855 -47 1 26.36 9 ASP B O 1
ATOM 1380 N N . GLY B 1 10 ? -25.844 -6.426 -45.844 1 27.52 10 GLY B N 1
ATOM 1381 C CA . GLY B 1 10 ? -24.906 -6.129 -44.781 1 27.52 10 GLY B CA 1
ATOM 1382 C C . GLY B 1 10 ? -24.594 -7.328 -43.906 1 27.52 10 GLY B C 1
ATOM 1383 O O . GLY B 1 10 ? -25.484 -7.848 -43.219 1 27.52 10 GLY B O 1
ATOM 1384 N N . SER B 1 11 ? -23.672 -8.25 -44.281 1 26.78 11 SER B N 1
ATOM 1385 C CA . SER B 1 11 ? -23.125 -9.406 -43.562 1 26.78 11 SER B CA 1
ATOM 1386 C C . SER B 1 11 ? -22.797 -9.062 -42.125 1 26.78 11 SER B C 1
ATOM 1388 O O . SER B 1 11 ? -22.109 -8.078 -41.844 1 26.78 11 SER B O 1
ATOM 1390 N N . SER B 1 12 ? -23.672 -9.336 -41.156 1 31.27 12 SER B N 1
ATOM 1391 C CA . SER B 1 12 ? -23.562 -9.359 -39.688 1 31.27 12 SER B CA 1
ATOM 1392 C C . SER B 1 12 ? -22.25 -10.016 -39.25 1 31.27 12 SER B C 1
ATOM 1394 O O . SER B 1 12 ? -22.078 -11.227 -39.406 1 31.27 12 SER B O 1
ATOM 1396 N N . GLY B 1 13 ? -21.062 -9.562 -39.5 1 33.25 13 GLY B N 1
ATOM 1397 C CA . GLY B 1 13 ? -19.797 -10.094 -39 1 33.25 13 GLY B CA 1
ATOM 1398 C C . GLY B 1 13 ? -19.859 -10.555 -37.562 1 33.25 13 GLY B C 1
ATOM 1399 O O . GLY B 1 13 ? -20.312 -9.805 -36.688 1 33.25 13 GLY B O 1
ATOM 1400 N N . ALA B 1 14 ? -20.094 -11.859 -37.312 1 32.78 14 ALA B N 1
ATOM 1401 C CA . ALA B 1 14 ? -20.031 -12.602 -36.062 1 32.78 14 ALA B CA 1
ATOM 1402 C C . ALA B 1 14 ? -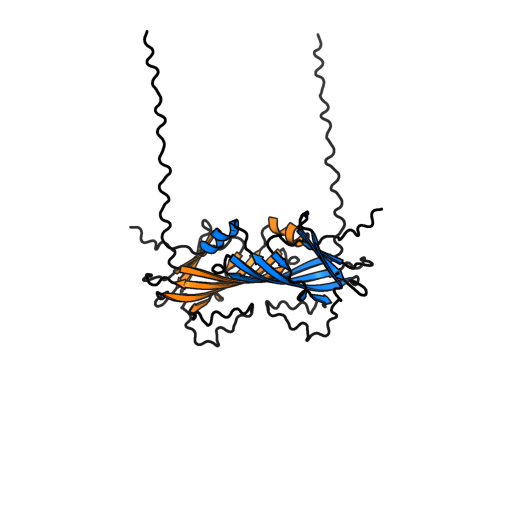18.906 -12.078 -35.156 1 32.78 14 ALA B C 1
ATOM 1404 O O . ALA B 1 14 ? -17.812 -11.797 -35.625 1 32.78 14 ALA B O 1
ATOM 1405 N N . SER B 1 15 ? -19.219 -11.305 -34.188 1 37.09 15 SER B N 1
ATOM 1406 C CA . SER B 1 15 ? -18.328 -10.898 -33.094 1 37.09 15 SER B CA 1
ATOM 1407 C C . SER B 1 15 ? -17.375 -12.016 -32.719 1 37.09 15 SER B C 1
ATOM 1409 O O . SER B 1 15 ? -17.766 -13.188 -32.688 1 37.09 15 SER B O 1
ATOM 1411 N N . PRO B 1 16 ? -16.047 -12.039 -32.906 1 39.88 16 PRO B N 1
ATOM 1412 C CA . PRO B 1 16 ? -15.164 -13.148 -32.531 1 39.88 16 PRO B CA 1
ATOM 1413 C C . PRO B 1 16 ? -15.633 -13.891 -31.281 1 39.88 16 PRO B C 1
ATOM 1415 O O . PRO B 1 16 ? -16.297 -13.305 -30.422 1 39.88 16 PRO B O 1
ATOM 1418 N N . PRO B 1 17 ? -15.844 -15.227 -31.25 1 36.5 17 PRO B N 1
ATOM 1419 C CA . PRO B 1 17 ? -16.266 -16.016 -30.094 1 36.5 17 PRO B CA 1
ATOM 1420 C C . PRO B 1 17 ? -15.617 -15.539 -28.797 1 36.5 17 PRO B C 1
ATOM 1422 O O . PRO B 1 17 ? -14.531 -14.953 -28.828 1 36.5 17 PRO B O 1
ATOM 1425 N N . ALA B 1 18 ? -16.25 -15.148 -27.703 1 40.19 18 ALA B N 1
ATOM 1426 C CA . ALA B 1 18 ? -15.82 -14.922 -26.328 1 40.19 18 ALA B CA 1
ATOM 1427 C C . ALA B 1 18 ? -14.688 -15.859 -25.938 1 40.19 18 ALA B C 1
ATOM 1429 O O . ALA B 1 18 ? -14.875 -17.078 -25.859 1 40.19 18 ALA B O 1
ATOM 1430 N N . GLY B 1 19 ? -13.5 -15.852 -26.5 1 40.44 19 GLY B N 1
ATOM 1431 C CA . GLY B 1 19 ? -12.336 -16.672 -26.219 1 40.44 19 GLY B CA 1
ATOM 1432 C C . GLY B 1 19 ? -12.312 -17.219 -24.797 1 40.44 19 GLY B C 1
ATOM 1433 O O . GLY B 1 19 ? -12.727 -16.531 -23.859 1 40.44 19 GLY B O 1
ATOM 1434 N N . ARG B 1 20 ? -12.594 -18.469 -24.516 1 41.59 20 ARG B N 1
ATOM 1435 C CA . ARG B 1 20 ? -12.562 -19.234 -23.266 1 41.59 20 ARG B CA 1
ATOM 1436 C C . ARG B 1 20 ? -11.359 -18.859 -22.422 1 41.59 20 ARG B C 1
ATOM 1438 O O . ARG B 1 20 ? -10.211 -19.031 -22.844 1 41.59 20 ARG B O 1
ATOM 1445 N N . ARG B 1 21 ? -11.211 -17.812 -21.797 1 49 21 ARG B N 1
ATOM 1446 C CA . ARG B 1 21 ? -10.141 -17.578 -20.828 1 49 21 ARG B CA 1
ATOM 1447 C C . ARG B 1 21 ? -9.805 -18.859 -20.078 1 49 21 ARG B C 1
ATOM 1449 O O . ARG B 1 21 ? -10.695 -19.578 -19.625 1 49 21 ARG B O 1
ATOM 1456 N N . LEU B 1 22 ? -8.805 -19.656 -20.5 1 51.78 22 LEU B N 1
ATOM 1457 C CA . LEU B 1 22 ? -8.305 -20.812 -19.75 1 51.78 22 LEU B CA 1
ATOM 1458 C C . LEU B 1 22 ? -8.367 -20.547 -18.25 1 51.78 22 LEU B C 1
ATOM 1460 O O . LEU B 1 22 ? -8.125 -19.422 -17.797 1 51.78 22 LEU B O 1
ATOM 1464 N N . PRO B 1 23 ? -9.039 -21.406 -17.516 1 60.97 23 PRO B N 1
ATOM 1465 C CA . PRO B 1 23 ? -9.125 -21.25 -16.062 1 60.97 23 PRO B CA 1
ATOM 1466 C C . PRO B 1 23 ? -7.766 -21 -15.422 1 60.97 23 PRO B C 1
ATOM 1468 O O . PRO B 1 23 ? -6.762 -21.594 -15.836 1 60.97 23 PRO B O 1
ATOM 1471 N N . GLN B 1 24 ? -7.559 -20.062 -14.68 1 80.31 24 GLN B N 1
ATOM 1472 C CA . GLN B 1 24 ? -6.355 -19.766 -13.898 1 80.31 24 GLN B CA 1
ATOM 1473 C C . GLN B 1 24 ? -6.07 -20.891 -12.906 1 80.31 24 GLN B C 1
ATOM 1475 O O . GLN B 1 24 ? -6.973 -21.359 -12.211 1 80.31 24 GLN B O 1
ATOM 1480 N N . TRP B 1 25 ? -4.938 -21.578 -13.008 1 90.69 25 TRP B N 1
ATOM 1481 C CA . TRP B 1 25 ? -4.59 -22.688 -12.125 1 90.69 25 TRP B CA 1
ATOM 1482 C C . TRP B 1 25 ? -4.148 -22.188 -10.758 1 90.69 25 TRP B C 1
ATOM 1484 O O . TRP B 1 25 ? -4.066 -22.953 -9.797 1 90.69 25 TRP B O 1
ATOM 1494 N N . ILE B 1 26 ? -3.803 -20.969 -10.68 1 93.81 26 ILE B N 1
ATOM 1495 C CA . ILE B 1 26 ? -3.432 -20.312 -9.43 1 93.81 26 ILE B CA 1
ATOM 1496 C C . ILE B 1 26 ? -4.359 -19.125 -9.172 1 93.81 26 ILE B C 1
ATOM 1498 O O . ILE B 1 26 ? -4.609 -18.312 -10.07 1 93.81 26 ILE B O 1
ATOM 1502 N N . THR B 1 27 ? -4.926 -19.062 -7.945 1 91.94 27 THR B N 1
ATOM 1503 C CA . THR B 1 27 ? -5.922 -18.047 -7.621 1 91.94 27 THR B CA 1
ATOM 1504 C C . THR B 1 27 ? -5.496 -17.234 -6.395 1 91.94 27 THR B C 1
ATOM 1506 O O . THR B 1 27 ? -5.371 -17.781 -5.297 1 91.94 27 THR B O 1
ATOM 1509 N N . PRO B 1 28 ? -5.305 -15.953 -6.555 1 93.5 28 PRO B N 1
ATOM 1510 C CA . PRO B 1 28 ? -5.023 -15.125 -5.383 1 93.5 28 PRO B CA 1
ATOM 1511 C C . PRO B 1 28 ? -6.266 -14.852 -4.539 1 93.5 28 PRO B C 1
ATOM 1513 O O . PRO B 1 28 ? -7.363 -14.688 -5.086 1 93.5 28 PRO B O 1
ATOM 1516 N N . HIS B 1 29 ? -6.082 -14.734 -3.219 1 92.06 29 HIS B N 1
ATOM 1517 C CA . HIS B 1 29 ? -7.184 -14.484 -2.299 1 92.06 29 HIS B CA 1
ATOM 1518 C C . HIS B 1 29 ? -6.961 -13.203 -1.506 1 92.06 29 HIS B C 1
ATOM 1520 O O . HIS B 1 29 ? -7.922 -12.539 -1.114 1 92.06 29 HIS B O 1
ATOM 1526 N N . ARG B 1 30 ? -5.727 -12.977 -1.255 1 91.81 30 ARG B N 1
ATOM 1527 C CA . ARG B 1 30 ? -5.391 -11.875 -0.36 1 91.81 30 ARG B CA 1
ATOM 1528 C C . ARG B 1 30 ? -4.031 -11.273 -0.708 1 91.81 30 ARG B C 1
ATOM 1530 O O . ARG B 1 30 ? -3.096 -12.008 -1.04 1 91.81 30 ARG B O 1
ATOM 1537 N N . TYR B 1 31 ? -3.941 -9.984 -0.548 1 93.06 31 TYR B N 1
ATOM 1538 C CA . TYR B 1 31 ? -2.693 -9.25 -0.704 1 93.06 31 TYR B CA 1
ATOM 1539 C C . TYR B 1 31 ? -2.398 -8.406 0.536 1 93.06 31 TYR B C 1
ATOM 1541 O O . TYR B 1 31 ? -3.26 -7.664 1.008 1 93.06 31 TYR B O 1
ATOM 1549 N N . ARG B 1 32 ? -1.252 -8.547 1.019 1 91.06 32 ARG B N 1
ATOM 1550 C CA . ARG B 1 32 ? -0.724 -7.629 2.025 1 91.06 32 ARG B CA 1
ATOM 1551 C C . ARG B 1 32 ? 0.448 -6.828 1.475 1 91.06 32 ARG B C 1
ATOM 1553 O O . ARG B 1 32 ? 1.423 -7.398 0.981 1 91.06 32 ARG B O 1
ATOM 1560 N N . VAL B 1 33 ? 0.306 -5.555 1.548 1 92.94 33 VAL B N 1
ATOM 1561 C CA . VAL B 1 33 ? 1.343 -4.699 0.978 1 92.94 33 VAL B CA 1
ATOM 1562 C C . VAL B 1 33 ? 1.867 -3.742 2.045 1 92.94 33 VAL B C 1
ATOM 1564 O O . VAL B 1 33 ? 1.087 -3.064 2.717 1 92.94 33 VAL B O 1
ATOM 1567 N N . CYS B 1 34 ? 3.109 -3.781 2.189 1 91.38 34 CYS B N 1
ATOM 1568 C CA . CYS B 1 34 ? 3.828 -2.795 2.99 1 91.38 34 CYS B CA 1
ATOM 1569 C C . CYS B 1 34 ? 4.699 -1.907 2.111 1 91.38 34 CYS B C 1
ATOM 1571 O O . CYS B 1 34 ? 5.594 -2.396 1.42 1 91.38 34 CYS B O 1
ATOM 1573 N N . LEU B 1 35 ? 4.445 -0.656 2.203 1 92.88 35 LEU B N 1
ATOM 1574 C CA . LEU B 1 35 ? 5.113 0.266 1.291 1 92.88 35 LEU B CA 1
ATOM 1575 C C . LEU B 1 35 ? 5.656 1.477 2.043 1 92.88 35 LEU B C 1
ATOM 1577 O O . LEU B 1 35 ? 4.957 2.057 2.879 1 92.88 35 LEU B O 1
ATOM 1581 N N . LEU B 1 36 ? 6.887 1.764 1.812 1 92.25 36 LEU B N 1
ATOM 1582 C CA . LEU B 1 36 ? 7.523 2.982 2.299 1 92.25 36 LEU B CA 1
ATOM 1583 C C . LEU B 1 36 ? 7.918 3.893 1.141 1 92.25 36 LEU B C 1
ATOM 1585 O O . LEU B 1 36 ? 8.734 3.51 0.298 1 92.25 36 LEU B O 1
ATOM 1589 N N . THR B 1 37 ? 7.301 5.051 1.089 1 93.56 37 THR B N 1
ATOM 1590 C CA . THR B 1 37 ? 7.539 6.004 0.012 1 93.56 37 THR B CA 1
ATOM 1591 C C . THR B 1 37 ? 8.281 7.23 0.532 1 93.56 37 THR B C 1
ATOM 1593 O O . THR B 1 37 ? 7.895 7.809 1.554 1 93.56 37 THR B O 1
ATOM 1596 N N . TYR B 1 38 ? 9.258 7.629 -0.222 1 92.5 38 TYR B N 1
ATOM 1597 C CA . TYR B 1 38 ? 10.047 8.805 0.117 1 92.5 38 TYR B CA 1
ATOM 1598 C C . TYR B 1 38 ? 9.812 9.93 -0.888 1 92.5 38 TYR B C 1
ATOM 1600 O O . TYR B 1 38 ? 10.266 9.844 -2.033 1 92.5 38 TYR B O 1
ATOM 1608 N N . ILE B 1 39 ? 9.203 10.914 -0.338 1 91.69 39 ILE B N 1
ATOM 1609 C CA . ILE B 1 39 ? 8.938 12.047 -1.218 1 91.69 39 ILE B CA 1
ATOM 1610 C C . ILE B 1 39 ? 10.211 12.867 -1.397 1 91.69 39 ILE B C 1
ATOM 1612 O O . ILE B 1 39 ? 10.508 13.328 -2.502 1 91.69 39 ILE B O 1
ATOM 1616 N N . GLU B 1 40 ? 10.961 12.977 -0.4 1 84.88 40 GLU B N 1
ATOM 1617 C CA . GLU B 1 40 ? 12.156 13.82 -0.404 1 84.88 40 GLU B CA 1
ATOM 1618 C C . GLU B 1 40 ? 13.32 13.125 -1.113 1 84.88 40 GLU B C 1
ATOM 1620 O O . GLU B 1 40 ? 14.289 13.773 -1.499 1 84.88 40 GLU B O 1
ATOM 1625 N N . LYS B 1 41 ? 13.297 11.836 -1.232 1 87.19 41 LYS B N 1
ATOM 1626 C CA . LYS B 1 41 ? 14.352 11.07 -1.889 1 87.19 41 LYS B CA 1
ATOM 1627 C C . LYS B 1 41 ? 13.961 10.703 -3.316 1 87.19 41 LYS B C 1
ATOM 1629 O O . LYS B 1 41 ? 14.047 9.531 -3.705 1 87.19 41 LYS B O 1
ATOM 1634 N N . ASN B 1 42 ? 13.508 11.719 -4.09 1 89.38 42 ASN B N 1
ATOM 1635 C CA . ASN B 1 42 ? 13.195 11.578 -5.508 1 89.38 42 ASN B CA 1
ATOM 1636 C C . ASN B 1 42 ? 12.031 10.609 -5.734 1 89.38 42 ASN B C 1
ATOM 1638 O O . ASN B 1 42 ? 12.07 9.797 -6.656 1 89.38 42 ASN B O 1
ATOM 1642 N N . PHE B 1 43 ? 11.18 10.508 -4.812 1 93.19 43 PHE B N 1
ATOM 1643 C CA . PHE B 1 43 ? 9.93 9.766 -4.953 1 93.19 43 PHE B CA 1
ATOM 1644 C C . PHE B 1 43 ? 10.203 8.281 -5.16 1 93.19 43 PHE B C 1
ATOM 1646 O O . PHE B 1 43 ? 9.586 7.648 -6.02 1 93.19 43 PHE B O 1
ATOM 1653 N N . THR B 1 44 ? 11.211 7.801 -4.453 1 95.56 44 THR B N 1
ATOM 1654 C CA . THR B 1 44 ? 11.469 6.367 -4.465 1 95.56 44 THR B CA 1
ATOM 1655 C C . THR B 1 44 ? 10.625 5.656 -3.408 1 95.56 44 THR B C 1
ATOM 1657 O O . THR B 1 44 ? 10.102 6.297 -2.494 1 95.56 44 THR B O 1
ATOM 1660 N N . PHE B 1 45 ? 10.414 4.379 -3.596 1 94.5 45 PHE B N 1
ATOM 1661 C CA . PHE B 1 45 ? 9.695 3.584 -2.607 1 94.5 45 PHE B CA 1
ATOM 1662 C C . PHE B 1 45 ? 10.312 2.197 -2.477 1 94.5 45 PHE B C 1
ATOM 1664 O O . PHE B 1 45 ? 11.094 1.774 -3.338 1 94.5 45 PHE B O 1
ATOM 1671 N N . GLU B 1 46 ? 10.141 1.596 -1.385 1 93.88 46 GLU B N 1
ATOM 1672 C CA . GLU B 1 46 ? 10.453 0.197 -1.108 1 93.88 46 GLU B CA 1
ATOM 1673 C C . GLU B 1 46 ? 9.328 -0.479 -0.333 1 93.88 46 GLU B C 1
ATOM 1675 O O . GLU B 1 46 ? 8.562 0.188 0.364 1 93.88 46 GLU B O 1
ATOM 1680 N N . GLY B 1 47 ? 9.258 -1.764 -0.524 1 93.44 47 GLY B N 1
ATOM 1681 C CA . GLY B 1 47 ? 8.195 -2.467 0.171 1 93.44 47 GLY B CA 1
ATOM 1682 C C . GLY B 1 47 ? 8.258 -3.973 -0.002 1 93.44 47 GLY B C 1
ATOM 1683 O O . GLY B 1 47 ? 9.297 -4.516 -0.384 1 93.44 47 GLY B O 1
ATOM 1684 N N . ARG B 1 48 ? 7.223 -4.574 0.472 1 92.81 48 ARG B N 1
ATOM 1685 C CA . ARG B 1 48 ? 7.027 -6.016 0.375 1 92.81 48 ARG B CA 1
ATOM 1686 C C . ARG B 1 48 ? 5.555 -6.359 0.183 1 92.81 48 ARG B C 1
ATOM 1688 O O . ARG B 1 48 ? 4.684 -5.742 0.8 1 92.81 48 ARG B O 1
ATOM 1695 N N . VAL B 1 49 ? 5.352 -7.289 -0.738 1 93.44 49 VAL B N 1
ATOM 1696 C CA . VAL B 1 49 ? 3.986 -7.773 -0.89 1 93.44 49 VAL B CA 1
ATOM 1697 C C . VAL B 1 49 ? 3.92 -9.258 -0.528 1 93.44 49 VAL B C 1
ATOM 1699 O O . VAL B 1 49 ? 4.816 -10.031 -0.879 1 93.44 49 VAL B O 1
ATOM 1702 N N . TYR B 1 50 ? 2.932 -9.648 0.214 1 91.94 50 TY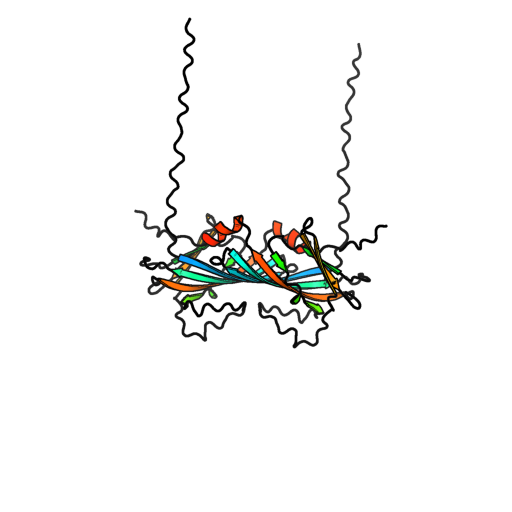R B N 1
ATOM 1703 C CA . TYR B 1 50 ? 2.549 -11.023 0.501 1 91.94 50 TYR B CA 1
ATOM 1704 C C . TYR B 1 50 ? 1.271 -11.406 -0.239 1 91.94 50 TYR B C 1
ATOM 1706 O O . TYR B 1 50 ? 0.252 -10.719 -0.118 1 91.94 50 TYR B O 1
ATOM 1714 N N . ILE B 1 51 ? 1.346 -12.398 -0.991 1 92.88 51 ILE B N 1
ATOM 1715 C CA . ILE B 1 51 ? 0.181 -12.82 -1.759 1 92.88 51 ILE B CA 1
ATOM 1716 C C . ILE B 1 51 ? -0.209 -14.242 -1.361 1 92.88 51 ILE B C 1
ATOM 1718 O O . ILE B 1 51 ? 0.583 -15.18 -1.514 1 92.88 51 ILE B O 1
ATOM 1722 N N . ASP B 1 52 ? -1.396 -14.406 -0.875 1 91.88 52 ASP B N 1
ATOM 1723 C CA . ASP B 1 52 ? -1.925 -15.734 -0.58 1 91.88 52 ASP B CA 1
ATOM 1724 C C . ASP B 1 52 ? -2.66 -16.312 -1.787 1 91.88 52 ASP B C 1
ATOM 1726 O O . ASP B 1 52 ? -3.596 -15.703 -2.305 1 91.88 52 ASP B O 1
ATOM 1730 N N . VAL B 1 53 ? -2.24 -17.516 -2.168 1 93.38 53 VAL B N 1
ATOM 1731 C CA . VAL B 1 53 ? -2.824 -18.094 -3.367 1 93.38 53 VAL B CA 1
ATOM 1732 C C . VAL B 1 53 ? -3.215 -19.547 -3.096 1 93.38 53 VAL B C 1
ATOM 1734 O O . VAL B 1 53 ? -2.68 -20.172 -2.18 1 93.38 53 VAL B O 1
ATOM 1737 N N . THR B 1 54 ? -4.121 -20.016 -3.893 1 93.12 54 THR B N 1
ATOM 1738 C CA . THR B 1 54 ? -4.473 -21.438 -3.941 1 93.12 54 THR B CA 1
ATOM 1739 C C . THR B 1 54 ? -4.195 -22.016 -5.324 1 93.12 54 THR B C 1
ATOM 1741 O O . THR B 1 54 ? -4.484 -21.375 -6.34 1 93.12 54 THR B O 1
ATOM 1744 N N . VAL B 1 55 ? -3.627 -23.188 -5.297 1 94.38 55 VAL B N 1
ATOM 1745 C CA . VAL B 1 55 ? -3.367 -23.922 -6.531 1 94.38 55 VAL B CA 1
ATOM 1746 C C . VAL B 1 55 ? -4.512 -24.891 -6.809 1 94.38 55 VAL B C 1
ATOM 1748 O O . VAL B 1 55 ? -4.973 -25.594 -5.902 1 94.38 55 VAL B O 1
ATOM 1751 N N . SER B 1 56 ? -4.926 -24.875 -8.047 1 93.69 56 SER B N 1
ATOM 1752 C CA . SER B 1 56 ? -5.992 -25.797 -8.438 1 93.69 56 SER B CA 1
ATOM 1753 C C . SER B 1 56 ? -5.574 -27.25 -8.234 1 93.69 56 SER B C 1
ATOM 1755 O O . SER B 1 56 ? -4.402 -27.594 -8.398 1 93.69 56 SER B O 1
ATOM 1757 N N . SER B 1 57 ? -6.547 -28.125 -7.965 1 93.31 57 SER B N 1
ATOM 1758 C CA . SER B 1 57 ? -6.27 -29.531 -7.691 1 93.31 57 SER B CA 1
ATOM 1759 C C . SER B 1 57 ? -5.906 -30.281 -8.969 1 93.31 57 SER B C 1
ATOM 1761 O O . SER B 1 57 ? -5.371 -31.391 -8.906 1 93.31 57 SER B O 1
ATOM 1763 N N . ASP B 1 58 ? -6.164 -29.641 -10.078 1 89.81 58 ASP B N 1
ATOM 1764 C CA . ASP B 1 58 ? -5.965 -30.344 -11.344 1 89.81 58 ASP B CA 1
ATOM 1765 C C . ASP B 1 58 ? -4.652 -29.938 -12 1 89.81 58 ASP B C 1
ATOM 1767 O O . ASP B 1 58 ? -4.344 -30.375 -13.109 1 89.81 58 ASP B O 1
ATOM 1771 N N . VAL B 1 59 ? -3.918 -29.156 -11.281 1 86.88 59 VAL B N 1
ATOM 1772 C CA . VAL B 1 59 ? -2.664 -28.688 -11.867 1 86.88 59 VAL B CA 1
ATOM 1773 C C . VAL B 1 59 ? -1.618 -29.797 -11.805 1 86.88 59 VAL B C 1
ATOM 1775 O O . VAL B 1 59 ? -1.537 -30.531 -10.812 1 86.88 59 VAL B O 1
ATOM 1778 N N . LYS B 1 60 ? -0.875 -29.953 -12.984 1 87.19 60 LYS B N 1
ATOM 1779 C CA . LYS B 1 60 ? 0.245 -30.891 -13 1 87.19 60 LYS B CA 1
ATOM 1780 C C . LYS B 1 60 ? 1.52 -30.203 -13.492 1 87.19 60 LYS B C 1
ATOM 1782 O O . LYS B 1 60 ? 1.479 -29.391 -14.422 1 87.19 60 LYS B O 1
ATOM 1787 N N . ASP B 1 61 ? 2.623 -30.547 -12.844 1 88.38 61 ASP B N 1
ATOM 1788 C CA . ASP B 1 61 ? 3.965 -30.188 -13.297 1 88.38 61 ASP B CA 1
ATOM 1789 C C . ASP B 1 61 ? 4.09 -28.688 -13.539 1 88.38 61 ASP B C 1
ATOM 1791 O O . ASP B 1 61 ? 4.508 -28.266 -14.617 1 88.38 61 ASP B O 1
ATOM 1795 N N . ARG B 1 62 ? 3.752 -27.922 -12.57 1 91.94 62 ARG B N 1
ATOM 1796 C CA . ARG B 1 62 ? 3.918 -26.469 -12.656 1 91.94 62 ARG B CA 1
ATOM 1797 C C . ARG B 1 62 ? 5.16 -26.016 -11.891 1 91.94 62 ARG B C 1
ATOM 1799 O O . ARG B 1 62 ? 5.242 -26.188 -10.68 1 91.94 62 ARG B O 1
ATOM 1806 N N . PHE B 1 63 ? 6.125 -25.453 -12.711 1 94.5 63 PHE B N 1
ATOM 1807 C CA . PHE B 1 63 ? 7.414 -25.109 -12.125 1 94.5 63 PHE B CA 1
ATOM 1808 C C . PHE B 1 63 ? 7.668 -23.609 -12.219 1 94.5 63 PHE B C 1
ATOM 1810 O O . PHE B 1 63 ? 8.797 -23.156 -12.016 1 94.5 63 PHE B O 1
ATOM 1817 N N . SER B 1 64 ? 6.672 -22.859 -12.578 1 95.56 64 SER B N 1
ATOM 1818 C CA . SER B 1 64 ? 6.855 -21.422 -12.656 1 95.56 64 SER B CA 1
ATOM 1819 C C . SER B 1 64 ? 5.586 -20.672 -12.25 1 95.56 64 SER B C 1
ATOM 1821 O O . SER B 1 64 ? 4.477 -21.172 -12.469 1 95.56 64 SER B O 1
ATOM 1823 N N . ILE B 1 65 ? 5.785 -19.609 -11.609 1 96.19 65 ILE B N 1
ATOM 1824 C CA . ILE B 1 65 ? 4.711 -18.688 -11.266 1 96.19 65 ILE B CA 1
ATOM 1825 C C . ILE B 1 65 ? 4.949 -17.344 -11.93 1 96.19 65 ILE B C 1
ATOM 1827 O O . ILE B 1 65 ? 5.988 -16.703 -11.711 1 96.19 65 ILE B O 1
ATOM 1831 N N . ALA B 1 66 ? 4.016 -16.922 -12.758 1 95.81 66 ALA B N 1
ATOM 1832 C CA . ALA B 1 66 ? 4.133 -15.656 -13.484 1 95.81 66 ALA B CA 1
ATOM 1833 C C . ALA B 1 66 ? 3.115 -14.641 -12.977 1 95.81 66 ALA B C 1
ATOM 1835 O O . ALA B 1 66 ? 1.931 -14.953 -12.836 1 95.81 66 ALA B O 1
ATOM 1836 N N . LEU B 1 67 ? 3.6 -13.453 -12.688 1 95.75 67 LEU B N 1
ATOM 1837 C CA . LEU B 1 67 ? 2.703 -12.406 -12.203 1 95.75 67 LEU B CA 1
ATOM 1838 C C . LEU B 1 67 ? 3.023 -11.07 -12.859 1 95.75 67 LEU B C 1
ATOM 1840 O O . LEU B 1 67 ? 4.168 -10.82 -13.25 1 95.75 67 LEU B O 1
ATOM 1844 N N . HIS B 1 68 ? 2.023 -10.195 -12.914 1 94.12 68 HIS B N 1
ATOM 1845 C CA . HIS B 1 68 ? 2.201 -8.844 -13.422 1 94.12 68 HIS B CA 1
ATOM 1846 C C . HIS B 1 68 ? 3.049 -8 -12.469 1 94.12 68 HIS B C 1
ATOM 1848 O O . HIS B 1 68 ? 2.873 -8.07 -11.25 1 94.12 68 HIS B O 1
ATOM 1854 N N . SER B 1 69 ? 3.928 -7.293 -12.969 1 95 69 SER B N 1
ATOM 1855 C CA . SER B 1 69 ? 4.785 -6.359 -12.242 1 95 69 SER B CA 1
ATOM 1856 C C . SER B 1 69 ? 5.055 -5.105 -13.07 1 95 69 SER B C 1
ATOM 1858 O O . SER B 1 69 ? 5.68 -5.176 -14.133 1 95 69 SER B O 1
ATOM 1860 N N . GLY B 1 70 ? 4.57 -4.008 -12.523 1 93.19 70 GLY B N 1
ATOM 1861 C CA . GLY B 1 70 ? 4.766 -2.76 -13.25 1 93.19 70 GLY B CA 1
ATOM 1862 C C . GLY B 1 70 ? 6.223 -2.48 -13.57 1 93.19 70 GLY B C 1
ATOM 1863 O O . GLY B 1 70 ? 7.121 -2.912 -12.844 1 93.19 70 GLY B O 1
ATOM 1864 N N . ASP B 1 71 ? 6.426 -1.671 -14.562 1 93.31 71 ASP B N 1
ATOM 1865 C CA . ASP B 1 71 ? 7.777 -1.385 -15.031 1 93.31 71 ASP B CA 1
ATOM 1866 C C . ASP B 1 71 ? 8.477 -0.379 -14.125 1 93.31 71 ASP B C 1
ATOM 1868 O O . ASP B 1 71 ? 9.68 -0.146 -14.258 1 93.31 71 ASP B O 1
ATOM 1872 N N . ASN B 1 72 ? 7.809 0.188 -13.234 1 94.88 72 ASN B N 1
ATOM 1873 C CA . ASN B 1 72 ? 8.406 1.184 -12.352 1 94.88 72 ASN B CA 1
ATOM 1874 C C . ASN B 1 72 ? 8.906 0.555 -11.055 1 94.88 72 ASN B C 1
ATOM 1876 O O . ASN B 1 72 ? 9.266 1.266 -10.109 1 94.88 72 ASN B O 1
ATOM 1880 N N . LEU B 1 73 ? 8.797 -0.771 -10.938 1 96.25 73 LEU B N 1
ATOM 1881 C CA . LEU B 1 73 ? 9.312 -1.427 -9.742 1 96.25 73 LEU B CA 1
ATOM 1882 C C . LEU B 1 73 ? 10.188 -2.617 -10.102 1 96.25 73 LEU B C 1
ATOM 1884 O O . LEU B 1 73 ? 10.086 -3.158 -11.211 1 96.25 73 LEU B O 1
ATOM 1888 N N . ASN B 1 74 ? 11.109 -2.914 -9.227 1 97.44 74 ASN B N 1
ATOM 1889 C CA . ASN B 1 74 ? 11.992 -4.074 -9.328 1 97.44 74 ASN B CA 1
ATOM 1890 C C . ASN B 1 74 ? 11.859 -4.984 -8.109 1 97.44 74 ASN B C 1
ATOM 1892 O O . ASN B 1 74 ? 11.992 -4.527 -6.973 1 97.44 74 ASN B O 1
ATOM 1896 N N . VAL B 1 75 ? 11.578 -6.211 -8.406 1 98 75 VAL B N 1
ATOM 1897 C CA . VAL B 1 75 ? 11.539 -7.199 -7.332 1 98 75 VAL B CA 1
ATOM 1898 C C . VAL B 1 75 ? 12.961 -7.539 -6.891 1 98 75 VAL B C 1
ATOM 1900 O O . VAL B 1 75 ? 13.844 -7.738 -7.727 1 98 75 VAL B O 1
ATOM 1903 N N . THR B 1 76 ? 13.18 -7.504 -5.594 1 97.69 76 THR B N 1
ATOM 1904 C CA . THR B 1 76 ? 14.453 -7.957 -5.055 1 97.69 76 THR B CA 1
ATOM 1905 C C . THR B 1 76 ? 14.5 -9.484 -4.98 1 97.69 76 THR B C 1
ATOM 1907 O O . THR B 1 76 ? 14.078 -10.07 -3.984 1 97.69 76 THR B O 1
ATOM 1910 N N . GLU B 1 77 ? 15.07 -10.102 -5.918 1 97.88 77 GLU B N 1
ATOM 1911 C CA . GLU B 1 77 ? 14.977 -11.539 -6.16 1 97.88 77 GLU B CA 1
ATOM 1912 C C . GLU B 1 77 ? 15.469 -12.336 -4.957 1 97.88 77 GLU B C 1
ATOM 1914 O O . GLU B 1 77 ? 14.914 -13.383 -4.625 1 97.88 77 GLU B O 1
ATOM 1919 N N . ALA B 1 78 ? 16.547 -11.812 -4.305 1 96.25 78 ALA B N 1
ATOM 1920 C CA . ALA B 1 78 ? 17.156 -12.523 -3.189 1 96.25 78 ALA B CA 1
ATOM 1921 C C . ALA B 1 78 ? 16.172 -12.68 -2.029 1 96.25 78 ALA B C 1
ATOM 1923 O O . ALA B 1 78 ? 16.344 -13.562 -1.183 1 96.25 78 ALA B O 1
ATOM 1924 N N . GLY B 1 79 ? 15.164 -11.852 -1.952 1 95.06 79 GLY B N 1
ATOM 1925 C CA . GLY B 1 79 ? 14.227 -11.875 -0.845 1 95.06 79 GLY B CA 1
ATOM 1926 C C . GLY B 1 79 ? 12.93 -12.602 -1.178 1 95.06 79 GLY B C 1
ATOM 1927 O O . GLY B 1 79 ? 12.055 -12.734 -0.325 1 95.06 79 GLY B O 1
ATOM 1928 N N . VAL B 1 80 ? 12.773 -13.148 -2.359 1 96.44 80 VAL B N 1
ATOM 1929 C CA . VAL B 1 80 ? 11.539 -13.797 -2.785 1 96.44 80 VAL B CA 1
ATOM 1930 C C . VAL B 1 80 ? 11.414 -15.164 -2.104 1 96.44 80 VAL B C 1
ATOM 1932 O O . VAL B 1 80 ? 12.367 -15.945 -2.084 1 96.44 80 VAL B O 1
ATOM 1935 N N . VAL B 1 81 ? 10.25 -15.422 -1.547 1 94.06 81 VAL B N 1
ATOM 1936 C CA . VAL B 1 81 ? 9.969 -16.688 -0.884 1 94.06 81 VAL B CA 1
ATOM 1937 C C . VAL B 1 81 ? 8.594 -17.203 -1.321 1 94.06 81 VAL B C 1
ATOM 1939 O O . VAL B 1 81 ? 7.637 -16.438 -1.418 1 94.06 81 VAL B O 1
ATOM 1942 N N . VAL B 1 82 ? 8.516 -18.406 -1.66 1 94.75 82 VAL B N 1
ATOM 1943 C CA . VAL B 1 82 ? 7.258 -19.125 -1.868 1 94.75 82 VAL B CA 1
ATOM 1944 C C . VAL B 1 82 ? 7.062 -20.156 -0.763 1 94.75 82 VAL B C 1
ATOM 1946 O O . VAL B 1 82 ? 7.719 -21.203 -0.755 1 94.75 82 VAL B O 1
ATOM 1949 N N . ARG B 1 83 ? 6.086 -19.906 0.05 1 92.5 83 ARG B N 1
ATOM 1950 C CA . ARG B 1 83 ? 5.898 -20.734 1.235 1 92.5 83 ARG B CA 1
ATOM 1951 C C . ARG B 1 83 ? 4.562 -21.469 1.186 1 92.5 83 ARG B C 1
ATOM 1953 O O . ARG B 1 83 ? 3.518 -20.859 0.963 1 92.5 83 ARG B O 1
ATOM 1960 N N . LYS B 1 84 ? 4.648 -22.75 1.358 1 91.88 84 LYS B N 1
ATOM 1961 C CA . LYS B 1 84 ? 3.408 -23.5 1.515 1 91.88 84 LYS B CA 1
ATOM 1962 C C . LYS B 1 84 ? 2.715 -23.156 2.828 1 91.88 84 LYS B C 1
ATOM 1964 O O . LYS B 1 84 ? 3.359 -23.078 3.877 1 91.88 84 LYS B O 1
ATOM 1969 N N . THR B 1 85 ? 1.536 -22.797 2.727 1 88.25 85 THR B N 1
ATOM 1970 C CA . THR B 1 85 ? 0.793 -22.375 3.91 1 88.25 85 THR B CA 1
ATOM 1971 C C . THR B 1 85 ? -0.499 -23.172 4.051 1 88.25 85 THR B C 1
ATOM 1973 O O . THR B 1 85 ? -0.932 -23.828 3.105 1 88.25 85 THR B O 1
ATOM 1976 N N . SER B 1 86 ? -0.859 -23.234 5.348 1 79.75 86 SER B N 1
ATOM 1977 C CA . SER B 1 86 ? -2.197 -23.766 5.586 1 79.75 86 SER B CA 1
ATOM 1978 C C . SER B 1 86 ? -3.234 -22.656 5.629 1 79.75 86 SER B C 1
ATOM 1980 O O . SER B 1 86 ? -2.904 -21.5 5.914 1 79.75 86 SER B O 1
ATOM 1982 N N . PRO B 1 87 ? -4.383 -22.969 5.188 1 69.62 87 PRO B N 1
ATOM 1983 C CA . PRO B 1 87 ? -5.438 -21.953 5.211 1 69.62 87 PRO B CA 1
ATOM 1984 C C . PRO B 1 87 ? -5.539 -21.25 6.559 1 69.62 87 PRO B C 1
ATOM 1986 O O . PRO B 1 87 ? -5.879 -20.062 6.609 1 69.62 87 PRO B O 1
ATOM 1989 N N . GLU B 1 88 ? -5.117 -21.938 7.648 1 66.06 88 GLU B N 1
ATOM 1990 C CA . GLU B 1 88 ? -5.238 -21.375 8.992 1 66.06 88 GLU B CA 1
ATOM 1991 C C . GLU B 1 88 ? -4.105 -20.391 9.281 1 66.06 88 GLU B C 1
ATOM 1993 O O . GLU B 1 88 ? -4.23 -19.531 10.164 1 66.06 88 GLU B O 1
ATOM 1998 N N . ASP B 1 89 ? -3.02 -20.656 8.711 1 61.38 89 ASP B N 1
ATOM 1999 C CA . ASP B 1 89 ? -1.823 -19.859 8.984 1 61.38 89 ASP B CA 1
ATOM 2000 C C . ASP B 1 89 ? -1.883 -18.516 8.273 1 61.38 89 ASP B C 1
ATOM 2002 O O . ASP B 1 89 ? -1.058 -17.625 8.531 1 61.38 89 ASP B O 1
ATOM 2006 N N . GLN B 1 90 ? -2.578 -18.484 7.367 1 57.28 90 GLN B N 1
ATOM 2007 C CA . GLN B 1 90 ? -2.684 -17.219 6.641 1 57.28 90 GLN B CA 1
ATOM 2008 C C . GLN B 1 90 ? -3.258 -16.125 7.531 1 57.28 90 GLN B C 1
ATOM 2010 O O . GLN B 1 90 ? -4.449 -16.125 7.848 1 57.28 90 GLN B O 1
ATOM 2015 N N . ASP B 1 91 ? -2.49 -15.969 8.727 1 53.31 91 ASP B N 1
ATOM 2016 C CA . ASP B 1 91 ? -2.898 -15.008 9.742 1 53.31 91 ASP B CA 1
ATOM 2017 C C . ASP B 1 91 ? -3.035 -13.609 9.148 1 53.31 91 ASP B C 1
ATOM 2019 O O . ASP B 1 91 ? -2.336 -13.258 8.195 1 53.31 91 ASP B O 1
ATOM 2023 N N . ASP B 1 92 ? -4.152 -13 9.5 1 49.78 92 ASP B N 1
ATOM 2024 C CA . ASP B 1 92 ? -4.688 -11.688 9.156 1 49.78 92 ASP B CA 1
ATOM 2025 C C . ASP B 1 92 ? -3.688 -10.586 9.477 1 49.78 92 ASP B C 1
ATOM 2027 O O . ASP B 1 92 ? -4.051 -9.406 9.539 1 49.78 92 ASP B O 1
ATOM 2031 N N . VAL B 1 93 ? -2.551 -11 10.164 1 46.47 93 VAL B N 1
ATOM 2032 C CA . VAL B 1 93 ? -1.952 -9.844 10.828 1 46.47 93 VAL B CA 1
ATOM 2033 C C . VAL B 1 93 ? -1.295 -8.938 9.789 1 46.47 93 VAL B C 1
ATOM 2035 O O . VAL B 1 93 ? -0.583 -9.422 8.898 1 46.47 93 VAL B O 1
ATOM 2038 N N . TYR B 1 94 ? -1.805 -7.719 9.766 1 50.5 94 TYR B N 1
ATOM 2039 C CA . TYR B 1 94 ? -1.205 -6.543 9.133 1 50.5 94 TYR B CA 1
ATOM 2040 C C . TYR B 1 94 ? 0.297 -6.5 9.391 1 50.5 94 TYR B C 1
ATOM 2042 O O . TYR B 1 94 ? 0.891 -5.422 9.453 1 50.5 94 TYR B O 1
ATOM 2050 N N . SER B 1 95 ? 0.893 -7.594 9.75 1 56.62 95 SER B N 1
ATOM 2051 C CA . SER B 1 95 ? 2.285 -7.367 10.117 1 56.62 95 SER B CA 1
ATOM 2052 C C . SER B 1 95 ? 3.18 -7.285 8.891 1 56.62 95 SER B C 1
ATOM 2054 O O . SER B 1 95 ? 3.201 -8.203 8.07 1 56.62 95 SER B O 1
ATOM 2056 N N . CYS B 1 96 ? 3.348 -6.074 8.469 1 59.75 96 CYS B N 1
ATOM 2057 C CA . CYS B 1 96 ? 4.379 -5.895 7.449 1 59.75 96 CYS B CA 1
ATOM 2058 C C . CYS B 1 96 ? 5.703 -6.5 7.906 1 59.75 96 CYS B C 1
ATOM 2060 O O . CYS B 1 96 ? 6.695 -6.453 7.176 1 59.75 96 CYS B O 1
ATOM 2062 N N . GLU B 1 97 ? 5.605 -6.969 9.242 1 52.81 97 GLU B N 1
ATOM 2063 C CA . GLU B 1 97 ? 6.848 -7.582 9.703 1 52.81 97 GLU B CA 1
ATOM 2064 C C . GLU B 1 97 ? 7.09 -8.922 9.016 1 52.81 97 GLU B C 1
ATOM 2066 O O . GLU B 1 97 ? 6.145 -9.648 8.711 1 52.81 97 GLU B O 1
ATOM 2071 N N . ALA B 1 98 ? 8.156 -8.93 8.375 1 47.81 98 ALA B N 1
ATOM 2072 C CA . ALA B 1 98 ? 8.602 -10.219 7.852 1 47.81 98 ALA B CA 1
ATOM 2073 C C . ALA B 1 98 ? 8.258 -11.352 8.812 1 47.81 98 ALA B C 1
ATOM 2075 O O . ALA B 1 98 ? 8.688 -11.336 9.969 1 47.81 98 ALA B O 1
ATOM 2076 N N . THR B 1 99 ? 6.973 -11.594 9.031 1 47.09 99 THR B N 1
ATOM 2077 C CA . THR B 1 99 ? 6.863 -12.781 9.875 1 47.09 99 THR B CA 1
ATOM 2078 C C . THR B 1 99 ? 8.078 -13.695 9.688 1 47.09 99 THR B C 1
ATOM 2080 O O . THR B 1 99 ? 8.523 -13.914 8.555 1 47.09 99 THR B O 1
ATOM 2083 N N . ASP B 1 100 ? 8.828 -13.703 10.688 1 45.03 100 ASP B N 1
ATOM 2084 C CA . ASP B 1 100 ? 9.867 -14.727 10.703 1 45.03 100 ASP B CA 1
ATOM 2085 C C . ASP B 1 100 ? 9.344 -16.047 10.156 1 45.03 100 ASP B C 1
ATOM 2087 O O . ASP B 1 100 ? 8.555 -16.734 10.82 1 45.03 100 ASP B O 1
ATOM 2091 N N . THR B 1 101 ? 8.984 -16.062 8.969 1 47.41 101 THR B N 1
ATOM 2092 C CA . THR B 1 101 ? 8.695 -17.312 8.297 1 47.41 101 THR B CA 1
ATOM 2093 C C . THR B 1 101 ? 9.516 -18.453 8.891 1 47.41 101 THR B C 1
ATOM 2095 O O . THR B 1 101 ? 9.406 -19.609 8.445 1 47.41 101 THR B O 1
ATOM 2098 N N . SER B 1 102 ? 10.508 -18.062 9.703 1 46.22 102 SER B N 1
ATOM 2099 C CA . SER B 1 102 ? 11.336 -19.156 10.219 1 46.22 102 SER B CA 1
ATOM 2100 C C . SER B 1 102 ? 10.555 -20.016 11.203 1 46.22 102 SER B C 1
ATOM 2102 O O . SER B 1 102 ? 11.008 -21.109 11.562 1 46.22 102 SER B O 1
ATOM 2104 N N . LYS B 1 103 ? 9.734 -19.312 11.898 1 45.03 103 LYS B N 1
ATOM 2105 C CA . LYS B 1 103 ? 9.266 -20.141 13.008 1 45.03 103 LYS B CA 1
ATOM 2106 C C . LYS B 1 103 ? 8.344 -21.25 12.516 1 45.03 103 LYS B C 1
ATOM 2108 O O . LYS B 1 103 ? 8.039 -22.188 13.258 1 45.03 103 LYS B O 1
ATOM 2113 N N . ASN B 1 104 ? 7.59 -20.969 11.461 1 50.94 104 ASN B N 1
ATOM 2114 C CA . ASN B 1 104 ? 6.672 -22.062 11.18 1 50.94 104 ASN B CA 1
ATOM 2115 C C . ASN B 1 104 ? 7.277 -23.062 10.195 1 50.94 104 ASN B C 1
ATOM 2117 O O . ASN B 1 104 ? 7.98 -22.672 9.266 1 50.94 104 ASN B O 1
ATOM 2121 N N . HIS B 1 105 ? 7.535 -24.234 10.641 1 57.5 105 HIS B N 1
ATOM 2122 C CA . HIS B 1 105 ? 7.918 -25.438 9.914 1 57.5 105 HIS B CA 1
ATOM 2123 C C . HIS B 1 105 ? 7.195 -25.531 8.578 1 57.5 105 HIS B C 1
ATOM 2125 O O . HIS B 1 105 ? 6.668 -26.594 8.227 1 57.5 105 HIS B O 1
ATOM 2131 N N . THR B 1 106 ? 6.98 -24.359 7.961 1 69.5 106 THR B N 1
ATOM 2132 C CA . THR B 1 106 ? 6.273 -24.469 6.691 1 69.5 106 THR B CA 1
ATOM 2133 C C . THR B 1 106 ? 7.258 -24.641 5.535 1 69.5 106 THR B C 1
ATOM 2135 O O . THR B 1 106 ? 8.391 -24.156 5.605 1 69.5 106 THR B O 1
ATOM 2138 N N . GLU B 1 107 ? 6.969 -25.562 4.629 1 85.12 107 GLU B N 1
ATOM 2139 C CA . GLU B 1 107 ? 7.77 -25.891 3.457 1 85.12 107 GLU B CA 1
ATOM 2140 C C . GLU B 1 107 ? 7.938 -24.688 2.537 1 85.12 107 GLU B C 1
ATOM 2142 O O . GLU B 1 107 ? 6.961 -24 2.217 1 85.12 107 GLU B O 1
ATOM 2147 N N . VAL B 1 108 ? 9.203 -24.359 2.303 1 91.88 108 VAL B N 1
ATOM 2148 C CA . VAL B 1 108 ? 9.531 -23.312 1.334 1 91.88 108 VAL B CA 1
ATOM 2149 C C . VAL B 1 108 ? 9.992 -23.953 0.026 1 91.88 108 VAL B C 1
ATOM 2151 O O . VAL B 1 108 ? 10.867 -24.828 0.025 1 91.88 108 VAL B O 1
ATOM 2154 N N . LEU B 1 109 ? 9.344 -23.547 -1.048 1 95.12 109 LEU B N 1
ATOM 2155 C CA . LEU B 1 109 ? 9.742 -24.078 -2.346 1 95.12 109 LEU B CA 1
ATOM 2156 C C . LEU B 1 109 ? 11.07 -23.469 -2.801 1 95.12 109 LEU B C 1
ATOM 2158 O O . LEU B 1 109 ? 11.297 -22.281 -2.635 1 95.12 109 LEU B O 1
ATOM 2162 N N . PRO B 1 110 ? 11.945 -24.328 -3.305 1 96.25 110 PRO B N 1
ATOM 2163 C CA . PRO B 1 110 ? 13.195 -23.781 -3.844 1 96.25 110 PRO B CA 1
ATOM 2164 C C . PRO B 1 110 ? 12.977 -22.938 -5.098 1 96.25 110 PRO B C 1
ATOM 2166 O O . PRO B 1 110 ? 12.25 -23.344 -6.008 1 96.25 110 PRO B O 1
ATOM 2169 N N . VAL B 1 111 ? 13.539 -21.797 -5.145 1 97.12 111 VAL B N 1
ATOM 2170 C CA . VAL B 1 111 ? 13.508 -20.922 -6.316 1 97.12 111 VAL B CA 1
ATOM 2171 C C . VAL B 1 111 ? 14.805 -21.078 -7.109 1 97.12 111 VAL B C 1
ATOM 2173 O O . VAL B 1 111 ? 15.898 -20.844 -6.582 1 97.12 111 VAL B O 1
ATOM 2176 N N . ARG B 1 112 ? 14.695 -21.469 -8.383 1 97.62 112 ARG B N 1
ATOM 2177 C CA . ARG B 1 112 ? 15.852 -21.719 -9.234 1 97.62 112 ARG B CA 1
ATOM 2178 C C . ARG B 1 112 ? 16.328 -20.438 -9.906 1 97.62 112 ARG B C 1
ATOM 2180 O O . ARG B 1 112 ? 17.531 -20.219 -10.086 1 97.62 112 ARG B O 1
ATOM 2187 N N . SER B 1 113 ? 15.438 -19.656 -10.391 1 98 113 SER B N 1
ATOM 2188 C CA . SER B 1 113 ? 15.773 -18.422 -11.094 1 98 113 SER B CA 1
ATOM 2189 C C . SER B 1 113 ? 14.562 -17.5 -11.227 1 98 113 SER B C 1
ATOM 2191 O O . SER B 1 113 ? 13.469 -17.844 -10.773 1 98 113 SER B O 1
ATOM 2193 N N . HIS B 1 114 ? 14.859 -16.328 -11.695 1 97.94 114 HIS B N 1
ATOM 2194 C CA . HIS B 1 114 ? 13.828 -15.328 -11.977 1 97.94 114 HIS B CA 1
ATOM 2195 C C . HIS B 1 114 ? 13.953 -14.797 -13.406 1 97.94 114 HIS B C 1
ATOM 2197 O O . HIS B 1 114 ? 15.047 -14.812 -13.984 1 97.94 114 HIS B O 1
ATOM 2203 N N . SER B 1 115 ? 12.875 -14.336 -13.992 1 97.25 115 SER B N 1
ATOM 2204 C CA . SER B 1 115 ? 12.906 -13.617 -15.258 1 97.25 115 SER B CA 1
ATOM 2205 C C . SER B 1 115 ? 11.852 -12.516 -15.297 1 97.25 115 SER B C 1
ATOM 2207 O O . SER B 1 115 ? 10.891 -12.539 -14.523 1 97.25 115 SER B O 1
ATOM 2209 N N . TYR B 1 116 ? 12.117 -11.531 -16.094 1 96 116 TYR B N 1
ATOM 2210 C CA . TYR B 1 116 ? 11.195 -10.422 -16.328 1 96 116 TYR B CA 1
ATOM 2211 C C . TYR B 1 116 ? 11.086 -10.094 -17.812 1 96 116 TYR B C 1
ATOM 2213 O O . TYR B 1 116 ? 12.102 -9.969 -18.5 1 96 116 TYR B O 1
ATOM 2221 N N . GLU B 1 117 ? 9.859 -10.008 -18.281 1 95.56 117 GLU B N 1
ATOM 2222 C CA . GLU B 1 117 ? 9.586 -9.609 -19.672 1 95.56 117 GLU B CA 1
ATOM 2223 C C . GLU B 1 117 ? 9.039 -8.195 -19.734 1 95.56 117 GLU B C 1
ATOM 2225 O O . GLU B 1 117 ? 7.867 -7.957 -19.422 1 95.56 117 GLU B O 1
ATOM 2230 N N . ASN B 1 118 ? 9.75 -7.277 -20.266 1 94.88 118 ASN B N 1
ATOM 2231 C CA . ASN B 1 118 ? 9.414 -5.859 -20.266 1 94.88 118 ASN B CA 1
ATOM 2232 C C . ASN B 1 118 ? 8.164 -5.574 -21.094 1 94.88 118 ASN B C 1
ATOM 2234 O O . ASN B 1 118 ? 7.305 -4.801 -20.672 1 94.88 118 ASN B O 1
ATOM 2238 N N . ALA B 1 119 ? 8.047 -6.25 -22.219 1 94.62 119 ALA B N 1
ATOM 2239 C CA . ALA B 1 119 ? 6.961 -5.965 -23.156 1 94.62 119 ALA B CA 1
ATOM 2240 C C . ALA B 1 119 ? 5.605 -6.293 -22.531 1 94.62 119 ALA B C 1
ATOM 2242 O O . ALA B 1 119 ? 4.621 -5.586 -22.781 1 94.62 119 ALA B O 1
ATOM 2243 N N . THR B 1 120 ? 5.531 -7.309 -21.719 1 92.62 120 THR B N 1
ATOM 2244 C CA . THR B 1 120 ? 4.258 -7.75 -21.156 1 92.62 120 THR B CA 1
ATOM 2245 C C . THR B 1 120 ? 4.184 -7.418 -19.672 1 92.62 120 THR B C 1
ATOM 2247 O O . THR B 1 120 ? 3.131 -7.578 -19.047 1 92.62 120 THR B O 1
ATOM 2250 N N . GLU B 1 121 ? 5.312 -6.914 -19.047 1 95.06 121 GLU B N 1
ATOM 2251 C CA . GLU B 1 121 ? 5.41 -6.598 -17.625 1 95.06 121 GLU B CA 1
ATOM 2252 C C . GLU B 1 121 ? 5.062 -7.812 -16.766 1 95.06 121 GLU B C 1
ATOM 2254 O O . GLU B 1 121 ? 4.273 -7.711 -15.828 1 95.06 121 GLU B O 1
ATOM 2259 N N . ILE B 1 122 ? 5.684 -8.922 -17.188 1 95.25 122 ILE B N 1
ATOM 2260 C CA . ILE B 1 122 ? 5.461 -10.164 -16.453 1 95.25 122 ILE B CA 1
ATOM 2261 C C . ILE B 1 122 ? 6.738 -10.578 -15.727 1 95.25 122 ILE B C 1
ATOM 2263 O O . ILE B 1 122 ? 7.805 -10.664 -16.344 1 95.25 122 ILE B O 1
ATOM 2267 N N . TYR B 1 123 ? 6.656 -10.75 -14.469 1 96.94 123 TYR B N 1
ATOM 2268 C CA . TYR B 1 123 ? 7.707 -11.305 -13.625 1 96.94 123 TYR B CA 1
ATOM 2269 C C . TYR B 1 123 ? 7.461 -12.789 -13.352 1 96.94 123 TYR B C 1
ATOM 2271 O O . TYR B 1 123 ? 6.367 -13.172 -12.93 1 96.94 123 TYR B O 1
ATOM 2279 N N . THR B 1 124 ? 8.453 -13.633 -13.539 1 97.44 124 THR B N 1
ATOM 2280 C CA . THR B 1 124 ? 8.273 -15.078 -13.383 1 97.44 124 THR B CA 1
ATOM 2281 C C . THR B 1 124 ? 9.258 -15.641 -12.359 1 97.44 124 THR B C 1
ATOM 2283 O O . THR B 1 124 ? 10.453 -15.352 -12.422 1 97.44 124 THR B O 1
ATOM 2286 N N . ILE B 1 125 ? 8.766 -16.328 -11.438 1 97.56 125 ILE B N 1
ATOM 2287 C CA . ILE B 1 125 ? 9.547 -17.125 -10.5 1 97.56 125 ILE B CA 1
ATOM 2288 C C . ILE B 1 125 ? 9.672 -18.562 -11.023 1 97.56 125 ILE B C 1
ATOM 2290 O O . ILE B 1 125 ? 8.672 -19.25 -11.203 1 97.56 125 ILE B O 1
ATOM 2294 N N . HIS B 1 126 ? 10.875 -19 -11.305 1 97.25 126 HIS B N 1
ATOM 2295 C CA . HIS B 1 126 ? 11.109 -20.391 -11.711 1 97.25 126 HIS B CA 1
ATOM 2296 C C . HIS B 1 126 ? 11.477 -21.25 -10.516 1 97.25 126 HIS B C 1
ATOM 2298 O O . HIS B 1 126 ? 12.438 -20.969 -9.797 1 97.25 126 HIS B O 1
ATOM 2304 N N . LEU B 1 127 ? 10.719 -22.297 -10.367 1 97.12 127 LEU B N 1
ATOM 2305 C CA . LEU B 1 127 ? 10.844 -23.141 -9.18 1 97.12 127 LEU B CA 1
ATOM 2306 C C . LEU B 1 127 ? 11.703 -24.359 -9.477 1 97.12 127 LEU B C 1
ATOM 2308 O O . LEU B 1 127 ? 11.82 -24.781 -10.625 1 97.12 127 LEU B O 1
ATOM 2312 N N . GLY B 1 128 ? 12.367 -24.812 -8.398 1 95.06 128 GLY B N 1
ATOM 2313 C CA . GLY B 1 128 ? 13.055 -26.094 -8.438 1 95.06 128 GLY B CA 1
ATOM 2314 C C . GLY B 1 128 ? 12.281 -27.219 -7.762 1 95.06 128 GLY B C 1
ATOM 2315 O O . GLY B 1 128 ? 11.109 -27.047 -7.414 1 95.06 128 GLY B O 1
ATOM 2316 N N . GLY B 1 129 ? 12.93 -28.375 -7.699 1 92.94 129 GLY B N 1
ATOM 2317 C CA . GLY B 1 129 ? 12.312 -29.5 -7.016 1 92.94 129 GLY B CA 1
ATOM 2318 C C . GLY B 1 129 ? 11.07 -30.016 -7.715 1 92.94 129 GLY B C 1
ATOM 2319 O O . GLY B 1 129 ? 11.078 -30.234 -8.93 1 92.94 129 GLY B O 1
ATOM 2320 N N . GLU B 1 130 ? 9.914 -30.203 -6.898 1 91.12 130 GLU B N 1
ATOM 2321 C CA . GLU B 1 130 ? 8.688 -30.797 -7.43 1 91.12 130 GLU B CA 1
ATOM 2322 C C . GLU B 1 130 ? 7.727 -29.719 -7.914 1 91.12 130 GLU B C 1
ATOM 2324 O O . GLU B 1 130 ? 6.637 -30.031 -8.406 1 91.12 130 GLU B O 1
ATOM 2329 N N . GLY B 1 131 ? 8.188 -28.531 -7.852 1 93.81 131 GLY B N 1
ATOM 2330 C CA . GLY B 1 131 ? 7.301 -27.453 -8.25 1 93.81 131 GLY B CA 1
ATOM 2331 C C . GLY B 1 131 ? 6.141 -27.25 -7.297 1 93.81 131 GLY B C 1
ATOM 2332 O O . GLY B 1 131 ? 6.258 -27.516 -6.102 1 93.81 131 GLY B O 1
ATOM 2333 N N . VAL B 1 132 ? 5.059 -26.641 -7.828 1 93.62 132 VAL B N 1
ATOM 2334 C CA . VAL B 1 132 ? 3.883 -26.406 -6.992 1 93.62 132 VAL B CA 1
ATOM 2335 C C . VAL B 1 132 ? 3.096 -27.703 -6.836 1 93.62 132 VAL B C 1
ATOM 2337 O O . VAL B 1 132 ? 3.082 -28.547 -7.738 1 93.62 132 VAL B O 1
ATOM 2340 N N . VAL B 1 133 ? 2.521 -27.875 -5.742 1 93.38 133 VAL B N 1
ATOM 2341 C CA . VAL B 1 133 ? 1.719 -29.062 -5.457 1 93.38 133 VAL B CA 1
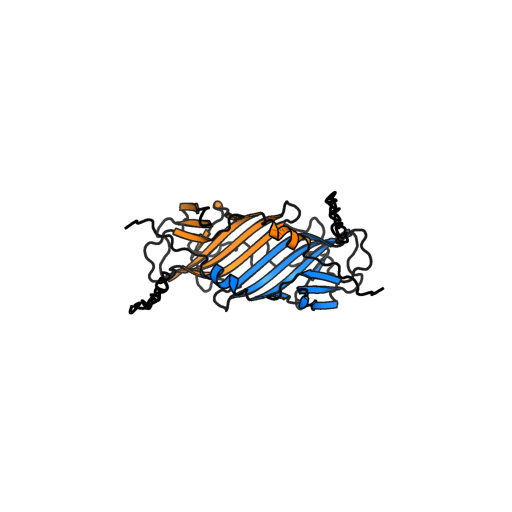ATOM 2342 C C . VAL B 1 133 ? 0.24 -28.734 -5.664 1 93.38 133 VAL B C 1
ATOM 2344 O O . VAL B 1 133 ? -0.266 -27.75 -5.145 1 93.38 133 VAL B O 1
ATOM 2347 N N . ALA B 1 134 ? -0.418 -29.656 -6.379 1 94.5 134 ALA B N 1
ATOM 2348 C CA . ALA B 1 134 ? -1.841 -29.469 -6.66 1 94.5 134 ALA B CA 1
ATOM 2349 C C . ALA B 1 134 ? -2.65 -29.391 -5.371 1 94.5 134 ALA B C 1
ATOM 2351 O O . ALA B 1 134 ? -2.412 -30.156 -4.434 1 94.5 134 ALA B O 1
ATOM 2352 N N . GLY B 1 135 ? -3.6 -28.391 -5.352 1 94.25 135 GLY B N 1
ATOM 2353 C CA . GLY B 1 135 ? -4.531 -28.281 -4.242 1 94.25 135 GLY B CA 1
ATOM 2354 C C . GLY B 1 135 ? -3.93 -27.578 -3.035 1 94.25 135 GLY B C 1
ATOM 2355 O O . GLY B 1 135 ? -4.605 -27.391 -2.021 1 94.25 135 GLY B O 1
ATOM 2356 N N . SER B 1 136 ? -2.723 -27.188 -3.125 1 93.38 136 SER B N 1
ATOM 2357 C CA . SER B 1 136 ? -2.037 -26.578 -1.987 1 93.38 136 SER B CA 1
ATOM 2358 C C . SER B 1 136 ? -2.203 -25.062 -1.983 1 93.38 136 SER B C 1
ATOM 2360 O O . SER B 1 136 ? -2.604 -24.484 -2.99 1 93.38 136 SER B O 1
ATOM 2362 N N . ASN B 1 137 ? -1.957 -24.5 -0.796 1 93 137 ASN B N 1
ATOM 2363 C CA . ASN B 1 137 ? -1.92 -23.062 -0.608 1 93 137 ASN B CA 1
ATOM 2364 C C . ASN B 1 137 ? -0.493 -22.562 -0.4 1 93 137 ASN B C 1
ATOM 2366 O O . ASN B 1 137 ? 0.316 -23.234 0.246 1 93 137 ASN B O 1
ATOM 2370 N N . TYR B 1 138 ? -0.226 -21.375 -0.972 1 92.31 138 TYR B N 1
ATOM 2371 C CA . TYR B 1 138 ? 1.083 -20.75 -0.795 1 92.31 138 TYR B CA 1
ATOM 2372 C C . TYR B 1 138 ? 0.944 -19.266 -0.453 1 92.31 138 TYR B C 1
ATOM 2374 O O . TYR B 1 138 ? -0.064 -18.641 -0.783 1 92.31 138 TYR B O 1
ATOM 2382 N N . THR B 1 139 ? 1.897 -18.75 0.234 1 92.5 139 THR B N 1
ATOM 2383 C CA . THR B 1 139 ? 2.131 -17.328 0.336 1 92.5 139 THR B CA 1
ATOM 2384 C C . THR B 1 139 ? 3.416 -16.922 -0.386 1 92.5 139 THR B C 1
ATOM 2386 O O . THR B 1 139 ? 4.488 -17.453 -0.085 1 92.5 139 THR B O 1
ATOM 2389 N N . LEU B 1 140 ? 3.279 -16.047 -1.375 1 94.31 140 LEU B N 1
ATOM 2390 C CA . LEU B 1 140 ? 4.434 -15.453 -2.035 1 94.31 140 LEU B CA 1
ATOM 2391 C C . LEU B 1 140 ? 4.883 -14.195 -1.306 1 94.31 140 LEU B C 1
ATOM 2393 O O . LEU B 1 140 ? 4.059 -13.336 -0.976 1 94.31 140 LEU B O 1
ATOM 2397 N N . VAL B 1 141 ? 6.137 -14.109 -1.008 1 93.19 141 VAL B N 1
ATOM 2398 C CA . VAL B 1 141 ? 6.734 -12.914 -0.428 1 93.19 141 VAL B CA 1
ATOM 2399 C C . VAL B 1 141 ? 7.66 -12.258 -1.444 1 93.19 141 VAL B C 1
ATOM 2401 O O . VAL B 1 141 ? 8.664 -12.844 -1.853 1 93.19 141 VAL B O 1
ATOM 2404 N N . LEU B 1 142 ? 7.352 -11.008 -1.814 1 95.44 142 LEU B N 1
ATOM 2405 C CA . LEU B 1 142 ? 8.117 -10.32 -2.85 1 95.44 142 LEU B CA 1
ATOM 2406 C C . LEU B 1 142 ? 8.547 -8.93 -2.379 1 95.44 142 LEU B C 1
ATOM 2408 O O . LEU B 1 142 ? 7.75 -7.988 -2.414 1 95.44 142 LEU B O 1
ATOM 2412 N N . PRO B 1 143 ? 9.82 -8.797 -1.908 1 95.25 143 PRO B N 1
ATOM 2413 C CA . PRO B 1 143 ? 10.328 -7.445 -1.687 1 95.25 143 PRO B CA 1
ATOM 2414 C C . PRO B 1 143 ? 10.594 -6.691 -2.988 1 95.25 143 PRO B C 1
ATOM 2416 O O . PRO B 1 143 ? 10.93 -7.309 -4.004 1 95.25 143 PRO B O 1
ATOM 2419 N N . PHE B 1 144 ? 10.398 -5.375 -2.961 1 96.44 144 PHE B N 1
ATOM 2420 C CA . PHE B 1 144 ? 10.57 -4.609 -4.191 1 96.44 144 PHE B CA 1
ATOM 2421 C C . PHE B 1 144 ? 11.055 -3.195 -3.883 1 96.44 144 PHE B C 1
ATOM 2423 O O . PHE B 1 144 ? 10.93 -2.723 -2.75 1 96.44 144 PHE B O 1
ATOM 2430 N N . VAL B 1 145 ? 11.633 -2.59 -4.82 1 97.12 145 VAL B N 1
ATOM 2431 C CA . VAL B 1 145 ? 12.031 -1.186 -4.832 1 97.12 145 VAL B CA 1
ATOM 2432 C C . VAL B 1 145 ? 11.609 -0.539 -6.148 1 97.12 145 VAL B C 1
ATOM 2434 O O . VAL B 1 145 ? 11.422 -1.228 -7.156 1 97.12 145 VAL B O 1
ATOM 2437 N N . GLY B 1 146 ? 11.336 0.758 -6.066 1 97 146 GLY B N 1
ATOM 2438 C CA . GLY B 1 146 ? 10.977 1.433 -7.305 1 97 146 GLY B CA 1
ATOM 2439 C C . GLY B 1 146 ? 10.906 2.941 -7.164 1 97 146 GLY B C 1
ATOM 2440 O O . GLY B 1 146 ? 11.344 3.496 -6.152 1 97 146 GLY B O 1
ATOM 2441 N N . ARG B 1 147 ? 10.445 3.525 -8.234 1 96.12 147 ARG B N 1
ATOM 2442 C CA . ARG B 1 147 ? 10.203 4.965 -8.289 1 96.12 147 ARG B CA 1
ATOM 2443 C C . ARG B 1 147 ? 8.781 5.266 -8.734 1 96.12 147 ARG B C 1
ATOM 2445 O O . ARG B 1 147 ? 8.273 4.641 -9.672 1 96.12 147 ARG B O 1
ATOM 2452 N N . LEU B 1 148 ? 8.25 6.254 -8 1 94.56 148 LEU B N 1
ATOM 2453 C CA . LEU B 1 148 ? 6.891 6.637 -8.375 1 94.56 148 LEU B CA 1
ATOM 2454 C C . LEU B 1 148 ? 6.852 7.172 -9.805 1 94.56 148 LEU B C 1
ATOM 2456 O O . LEU B 1 148 ? 7.793 7.828 -10.25 1 94.56 148 LEU B O 1
ATOM 2460 N N . LYS B 1 149 ? 5.758 6.863 -10.445 1 92.62 149 LYS B N 1
ATOM 2461 C CA . LYS B 1 149 ? 5.531 7.453 -11.766 1 92.62 149 LYS B CA 1
ATOM 2462 C C . LYS B 1 149 ? 5.301 8.961 -11.656 1 92.62 149 LYS B C 1
ATOM 2464 O O . LYS B 1 149 ? 4.766 9.445 -10.656 1 92.62 149 LYS B O 1
ATOM 2469 N N . ASP B 1 150 ? 5.527 9.656 -12.672 1 89.44 150 ASP B N 1
ATOM 2470 C CA . ASP B 1 150 ? 5.539 11.117 -12.664 1 89.44 150 ASP B CA 1
ATOM 2471 C C . ASP B 1 150 ? 4.168 11.672 -12.289 1 89.44 150 ASP B C 1
ATOM 2473 O O . ASP B 1 150 ? 4.074 12.695 -11.602 1 89.44 150 ASP B O 1
ATOM 2477 N N . ASN B 1 151 ? 3.18 11.023 -12.789 1 88.38 151 ASN B N 1
ATOM 2478 C CA . ASN B 1 151 ? 1.832 11.516 -12.531 1 88.38 151 ASN B CA 1
ATOM 2479 C C . ASN B 1 151 ? 1.479 11.438 -11.047 1 88.38 151 ASN B C 1
ATOM 2481 O O . ASN B 1 151 ? 0.528 12.078 -10.602 1 88.38 151 ASN B O 1
ATOM 2485 N N . LEU B 1 152 ? 2.303 10.648 -10.297 1 88.62 152 LEU B N 1
ATOM 2486 C CA . LEU B 1 152 ? 1.987 10.469 -8.883 1 88.62 152 LEU B CA 1
ATOM 2487 C C . LEU B 1 152 ? 2.723 11.492 -8.031 1 88.62 152 LEU B C 1
ATOM 2489 O O . LEU B 1 152 ? 2.402 11.664 -6.848 1 88.62 152 LEU B O 1
ATOM 2493 N N . TYR B 1 153 ? 3.549 12.297 -8.648 1 85.88 153 TYR B N 1
ATOM 2494 C CA . TYR B 1 153 ? 4.324 13.289 -7.914 1 85.88 153 TYR B CA 1
ATOM 2495 C C . TYR B 1 153 ? 3.42 14.375 -7.344 1 85.88 153 TYR B C 1
ATOM 2497 O O . TYR B 1 153 ? 3.463 14.664 -6.145 1 85.88 153 TYR B O 1
ATOM 2505 N N . GLY B 1 154 ? 2.639 14.883 -8.281 1 83.5 154 GLY B N 1
ATOM 2506 C CA . GLY B 1 154 ? 1.73 15.938 -7.848 1 83.5 154 GLY B CA 1
ATOM 2507 C C . GLY B 1 154 ? 0.765 15.484 -6.77 1 83.5 154 GLY B C 1
ATOM 2508 O O . GLY B 1 154 ? 0.521 16.203 -5.801 1 83.5 154 GLY B O 1
ATOM 2509 N N . TYR B 1 155 ? 0.357 14.242 -6.828 1 83.25 155 TYR B N 1
ATOM 2510 C CA . TYR B 1 155 ? -0.593 13.695 -5.863 1 83.25 155 TYR B CA 1
ATOM 2511 C C . TYR B 1 155 ? -0.008 13.703 -4.457 1 83.25 155 TYR B C 1
ATOM 2513 O O . TYR B 1 155 ? -0.657 14.156 -3.512 1 83.25 155 TYR B O 1
ATOM 2521 N N . TYR B 1 156 ? 1.228 13.258 -4.344 1 86.75 156 TYR B N 1
ATOM 2522 C CA . TYR B 1 156 ? 1.827 13.141 -3.02 1 86.75 156 TYR B CA 1
ATOM 2523 C C . TYR B 1 156 ? 2.244 14.508 -2.488 1 86.75 156 TYR B C 1
ATOM 2525 O O . TYR B 1 156 ? 2.111 14.781 -1.294 1 86.75 156 TYR B O 1
ATOM 2533 N N . LYS B 1 157 ? 2.58 15.367 -3.416 1 81.81 157 LYS B N 1
ATOM 2534 C CA . LYS B 1 157 ? 3.045 16.688 -3 1 81.81 157 LYS B CA 1
ATOM 2535 C C . LYS B 1 157 ? 1.879 17.578 -2.566 1 81.81 157 LYS B C 1
ATOM 2537 O O . LYS B 1 157 ? 2.037 18.438 -1.703 1 81.81 157 LYS B O 1
ATOM 2542 N N . SER B 1 158 ? 0.746 17.25 -3.129 1 81.56 158 SER B N 1
ATOM 2543 C CA . SER B 1 158 ? -0.398 18.125 -2.867 1 81.56 158 SER B CA 1
ATOM 2544 C C . SER B 1 158 ? -1.481 17.391 -2.084 1 81.56 158 SER B C 1
ATOM 2546 O O . SER B 1 158 ? -2.662 17.734 -2.174 1 81.56 158 SER B O 1
ATOM 2548 N N . SER B 1 159 ? -1.047 16.359 -1.413 1 86.56 159 SER B N 1
ATOM 2549 C CA . SER B 1 159 ? -2.035 15.57 -0.689 1 86.56 159 SER B CA 1
ATOM 2550 C C . SER B 1 159 ? -2.646 16.359 0.461 1 86.56 159 SER B C 1
ATOM 2552 O O . SER B 1 159 ? -3.742 16.047 0.928 1 86.56 159 SER B O 1
ATOM 2554 N N . PHE B 1 160 ? -1.934 17.438 0.916 1 90.94 160 PHE B N 1
ATOM 2555 C CA . PHE B 1 160 ? -2.426 18.25 2.014 1 90.94 160 PHE B CA 1
ATOM 2556 C C . PHE B 1 160 ? -2.988 19.578 1.493 1 90.94 160 PHE B C 1
ATOM 2558 O O . PHE B 1 160 ? -2.447 20.156 0.55 1 90.94 160 PHE B O 1
ATOM 2565 N N . LYS B 1 161 ? -4.109 19.922 2.055 1 82.69 161 LYS B N 1
ATOM 2566 C CA . LYS B 1 161 ? -4.766 21.156 1.634 1 82.69 161 LYS B CA 1
ATOM 2567 C C . LYS B 1 161 ? -4.73 22.203 2.744 1 82.69 161 LYS B C 1
ATOM 2569 O O . LYS B 1 161 ? -4.762 21.859 3.928 1 82.69 161 LYS B O 1
ATOM 2574 N N . ASP B 1 162 ? -4.504 23.422 2.318 1 73.5 162 ASP B N 1
ATOM 2575 C CA . ASP B 1 162 ? -4.523 24.516 3.275 1 73.5 162 ASP B CA 1
ATOM 2576 C C . ASP B 1 162 ? -5.941 24.812 3.754 1 73.5 162 ASP B C 1
ATOM 2578 O O . ASP B 1 162 ? -6.887 24.797 2.961 1 73.5 162 ASP B O 1
ATOM 2582 N N . SER B 1 163 ? -6.402 24.141 4.777 1 56.22 163 SER B N 1
ATOM 2583 C CA . SER B 1 163 ? -7.738 24.469 5.27 1 56.22 163 SER B CA 1
ATOM 2584 C C . SER B 1 163 ? -7.992 25.969 5.227 1 56.22 163 SER B C 1
ATOM 2586 O O . SER B 1 163 ? -7.246 26.75 5.82 1 56.22 163 SER B O 1
ATOM 2588 N N . VAL B 1 164 ? -8.18 26.578 4.121 1 48.72 164 VAL B N 1
ATOM 2589 C CA . VAL B 1 164 ? -8.609 27.969 4.25 1 48.72 164 VAL B CA 1
ATOM 2590 C C . VAL B 1 164 ? -9.688 28.078 5.32 1 48.72 164 VAL B C 1
ATOM 2592 O O . VAL B 1 164 ? -10.719 27.406 5.25 1 48.72 164 VAL B O 1
ATOM 2595 N N . THR B 1 165 ? -9.289 28.391 6.555 1 41.59 165 THR B N 1
ATOM 2596 C CA . THR B 1 165 ? -10.297 29 7.418 1 41.59 165 THR B CA 1
ATOM 2597 C C . THR B 1 165 ? -11.297 29.797 6.602 1 41.59 165 THR B C 1
ATOM 2599 O O . THR B 1 165 ? -10.914 30.547 5.699 1 41.59 165 THR B O 1
ATOM 2602 N N . GLY B 1 166 ? -12.352 29.266 6.281 1 37.53 166 GLY B N 1
ATOM 2603 C CA . GLY B 1 166 ? -13.523 30.047 5.91 1 37.53 166 GLY B CA 1
ATOM 2604 C C . GLY B 1 166 ? -13.445 31.5 6.355 1 37.53 166 GLY B C 1
ATOM 2605 O O . GLY B 1 166 ? -14.469 32.188 6.461 1 37.53 166 GLY B O 1
ATOM 2606 N N . GLU B 1 167 ? -12.453 31.984 7.066 1 35.44 167 GLU B N 1
ATOM 2607 C CA . GLU B 1 167 ? -12.875 33.375 7.309 1 35.44 167 GLU B CA 1
ATOM 2608 C C . GLU B 1 167 ? -12.953 34.156 6.004 1 35.44 167 GLU B C 1
ATOM 2610 O O . GLU B 1 167 ? -11.984 34.219 5.246 1 35.44 167 GLU B O 1
ATOM 2615 N N . LYS B 1 168 ? -14.117 33.875 5.238 1 35.28 168 LYS B N 1
ATOM 2616 C CA . LYS B 1 168 ? -14.586 34.969 4.387 1 35.28 168 LYS B CA 1
ATOM 2617 C C . LYS B 1 168 ? -14.086 36.312 4.891 1 35.28 168 LYS B C 1
ATOM 2619 O O . LYS B 1 168 ? -14.312 36.656 6.047 1 35.28 168 LYS B O 1
ATOM 2624 N N . ARG B 1 169 ? -13.102 36.844 4.199 1 29.91 169 ARG B N 1
ATOM 2625 C CA . ARG B 1 169 ? -13.188 38.312 4.281 1 29.91 169 ARG B CA 1
ATOM 2626 C C . ARG B 1 169 ? -14.523 38.812 3.746 1 29.91 169 ARG B C 1
ATOM 2628 O O . ARG B 1 169 ? -15.078 38.219 2.809 1 29.91 169 ARG B O 1
#

Radius of gyration: 27.13 Å; Cα contacts (8 Å, |Δi|>4): 656; chains: 2; bounding box: 52×80×93 Å

Sequence (338 aa):
DAAASADYDGSSGASPPAGRRLPQWITPHRYRVCLLTYIEKNFTFEGRVYIDVTVSSDVKDRFSIALHSGDNLNVTEAGVVVRKTSPEDQDDVYSCEATDTSKNHTEVLPVRSHSYENATEIYTIHLGGEGVVAGSNYTLVLPFVGRLKDNLYGYYKSSFKDSVTGEKRDAAASADYDGSSGASPPAGRRLPQWITPHRYRVCLLTYIEKNFTFEGRVYIDVTVSSDVKDRFSIALHSGDNLNVTEAGVVVRKTSPEDQDDVYSCEATDTSKNHTEVLPVRSHSYENATEIYTIHLGGEGVVAGSNYTLVLPFVGRLKDNLYGYYKSSFKDSVTGEKR

Foldseek 3Di:
DPPPPPPPPPPPPPDPPPPPPPDDQKAWDDKQKDKDFDLPVQGKMKIKMKTKIWGAQPDAQAFKDKDAADPFKDWPVVPKWKWWDDPVPVDPDSPSPPPPPVVDPIDIWAFDDWDADNVRRMIMTGTDDRHDHHGTMIMIMTIMMGGDDPVCSCCVVPVDDDPPPPPDD/DCPPPPPPPPPPPPDPPPPPPPDDQKAWDDKQKDKDFDLPVQGKMKIKMKTKIWGAQPDAQAFKDKDAADPFKDWPVVPKWKWWDDPVPVDPDSPSPPPCPVVDPIDIWAFDDWDADNVRRMIMTGTDDRHDHHGTMIMIMTIMMGGDDPVCSCCVVPVDDDPPPPPPD